Protein AF-A0A8S3SFQ3-F1 (afdb_monomer)

Solvent-accessible surface area (backbone atoms only — not comparable to full-atom values): 12624 Å² total; per-residue (Å²): 125,66,66,66,55,52,52,49,54,54,58,69,74,41,61,92,50,69,68,60,34,51,51,54,52,51,53,55,70,65,46,79,84,45,70,66,56,56,52,35,38,76,70,66,73,45,82,48,76,64,54,51,51,52,50,51,50,53,51,51,54,51,51,52,51,36,50,52,53,54,55,38,65,70,64,76,40,75,66,33,51,52,51,51,47,53,52,29,29,69,72,31,48,89,92,52,58,62,70,56,52,22,69,74,54,77,44,60,63,70,55,38,52,50,15,27,51,50,41,47,48,47,69,69,36,99,74,36,72,85,54,83,83,73,57,77,71,56,95,84,55,74,52,70,68,55,50,48,51,53,51,53,53,42,68,35,93,81,67,60,68,75,86,79,48,75,82,36,50,46,73,45,76,80,51,91,98,37,67,50,75,44,74,58,52,72,72,67,53,57,75,64,46,82,79,58,84,86,89,85,82,87,75,80,86,83,133

Organism: Mytilus edulis (NCBI:txid6550)

pLDDT: mean 74.37, std 17.91, range [35.09, 94.69]

Structure (mmCIF, N/CA/C/O backbone):
data_AF-A0A8S3SFQ3-F1
#
_entry.id   AF-A0A8S3SFQ3-F1
#
loop_
_atom_site.group_PDB
_atom_site.id
_atom_site.type_symbol
_atom_site.label_atom_id
_atom_site.label_alt_id
_atom_site.label_comp_id
_atom_site.label_asym_id
_atom_site.label_entity_id
_atom_site.label_seq_id
_atom_site.pdbx_PDB_ins_code
_atom_site.Cartn_x
_atom_site.Cartn_y
_atom_site.Cartn_z
_atom_site.occupancy
_atom_site.B_iso_or_equiv
_atom_site.auth_seq_id
_atom_site.auth_comp_id
_atom_site.auth_asym_id
_atom_site.auth_atom_id
_atom_site.pdbx_PDB_model_num
ATOM 1 N N . MET A 1 1 ? -32.580 -10.134 13.909 1.00 48.28 1 MET A N 1
ATOM 2 C CA . MET A 1 1 ? -33.651 -9.489 14.713 1.00 48.28 1 MET A CA 1
ATOM 3 C C . MET A 1 1 ? -33.243 -9.133 16.156 1.00 48.28 1 MET A C 1
ATOM 5 O O . MET A 1 1 ? -33.796 -8.175 16.683 1.00 48.28 1 MET A O 1
ATOM 9 N N . SER A 1 2 ? -32.286 -9.817 16.810 1.00 79.50 2 SER A N 1
ATOM 10 C CA . SER A 1 2 ? -31.925 -9.543 18.223 1.00 79.50 2 SER A CA 1
ATOM 11 C C . SER A 1 2 ? -31.069 -8.281 18.442 1.00 79.50 2 SER A C 1
ATOM 13 O O . SER A 1 2 ? -31.335 -7.517 19.368 1.00 79.50 2 SER A O 1
ATOM 15 N N . GLN A 1 3 ? -30.093 -8.010 17.566 1.00 78.88 3 GLN A N 1
ATOM 16 C CA . GLN A 1 3 ? -29.135 -6.905 17.739 1.00 78.88 3 GLN A CA 1
ATOM 17 C C . GLN A 1 3 ? -29.793 -5.519 17.712 1.00 78.88 3 GLN A C 1
ATOM 19 O O . GLN A 1 3 ? -29.493 -4.684 18.557 1.00 78.88 3 GLN A O 1
ATOM 24 N N . TRP A 1 4 ? -30.746 -5.281 16.805 1.00 84.94 4 TRP A N 1
ATOM 25 C CA . TRP A 1 4 ? -31.468 -4.002 16.717 1.00 84.94 4 TRP A CA 1
ATOM 26 C C . TRP A 1 4 ? -32.289 -3.693 17.977 1.00 84.94 4 TRP A C 1
ATOM 28 O O . TRP A 1 4 ? -32.295 -2.555 18.448 1.00 84.94 4 TRP A O 1
ATOM 38 N N . ARG A 1 5 ? -32.951 -4.708 18.554 1.00 86.00 5 ARG A N 1
ATOM 39 C CA . ARG A 1 5 ? -33.722 -4.569 19.801 1.00 86.00 5 ARG A CA 1
ATOM 40 C C . ARG A 1 5 ? -32.806 -4.286 20.994 1.00 86.00 5 ARG A C 1
ATOM 42 O O . ARG A 1 5 ? -33.116 -3.413 21.798 1.00 86.00 5 ARG A O 1
ATOM 49 N N . ALA A 1 6 ? -31.663 -4.972 21.076 1.00 86.44 6 ALA A N 1
ATOM 50 C CA . ALA A 1 6 ? -30.650 -4.717 22.101 1.00 86.44 6 ALA A CA 1
ATOM 51 C C . ALA A 1 6 ? -30.063 -3.298 21.988 1.00 86.44 6 ALA A C 1
ATOM 53 O O . ALA A 1 6 ? -29.972 -2.580 22.979 1.00 86.44 6 ALA A O 1
ATOM 54 N N . LEU A 1 7 ? -29.753 -2.851 20.768 1.00 88.38 7 LEU A N 1
ATOM 55 C CA . LEU A 1 7 ? -29.218 -1.514 20.500 1.00 88.38 7 LEU A CA 1
ATOM 56 C C . LEU A 1 7 ? -30.226 -0.417 20.880 1.00 88.38 7 LEU A C 1
ATOM 58 O O . LEU A 1 7 ? -29.843 0.611 21.436 1.00 88.38 7 LEU A O 1
ATOM 62 N N . ARG A 1 8 ? -31.524 -0.644 20.642 1.00 89.12 8 ARG A N 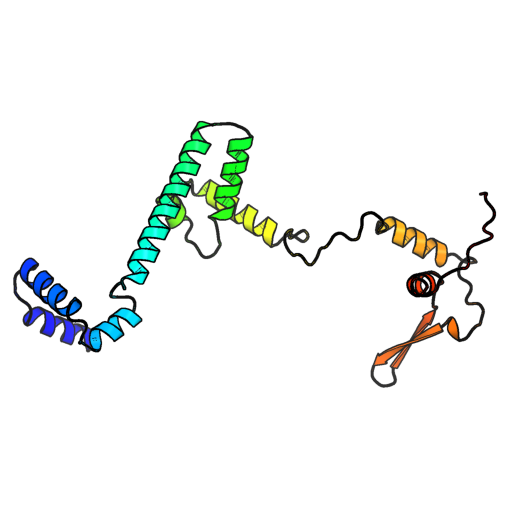1
ATOM 63 C CA . ARG A 1 8 ? -32.593 0.271 21.065 1.00 89.12 8 ARG A CA 1
ATOM 64 C C . ARG A 1 8 ? -32.681 0.394 22.589 1.00 89.12 8 ARG A C 1
ATOM 66 O O . ARG A 1 8 ? -32.659 1.517 23.081 1.00 89.12 8 ARG A O 1
ATOM 73 N N . LYS A 1 9 ? -32.668 -0.727 23.321 1.00 90.38 9 LYS A N 1
ATOM 74 C CA . LYS A 1 9 ? -32.642 -0.720 24.797 1.00 90.38 9 LYS A CA 1
ATOM 75 C C . LYS A 1 9 ? -31.429 0.036 25.349 1.00 90.38 9 LYS A C 1
ATOM 77 O O . LYS A 1 9 ? -31.577 0.860 26.241 1.00 90.38 9 LYS A O 1
ATOM 82 N N . ILE A 1 10 ? -30.244 -0.181 24.769 1.00 88.81 10 ILE A N 1
ATOM 83 C CA . ILE A 1 10 ? -29.014 0.530 25.163 1.00 88.81 10 ILE A CA 1
ATOM 84 C C . ILE A 1 10 ? -29.127 2.038 24.886 1.00 88.81 10 ILE A C 1
ATOM 86 O O . ILE A 1 10 ? -28.694 2.861 25.689 1.00 88.81 10 ILE A O 1
ATOM 90 N N . LYS A 1 11 ? -29.717 2.432 23.751 1.00 86.81 11 LYS A N 1
ATOM 91 C CA . LYS A 1 11 ? -29.945 3.850 23.425 1.00 86.81 11 LYS A CA 1
ATOM 92 C C . LYS A 1 11 ? -30.917 4.522 24.392 1.00 86.81 11 LYS A C 1
ATOM 94 O O . LYS A 1 11 ? -30.717 5.694 24.703 1.00 86.81 11 LYS A O 1
ATOM 99 N N . GLU A 1 12 ? -31.940 3.797 24.837 1.00 90.38 12 GLU A N 1
ATOM 100 C CA . GLU A 1 12 ? -32.923 4.264 25.820 1.00 90.38 12 GLU A CA 1
ATOM 101 C C . GLU A 1 12 ? -32.300 4.416 27.220 1.00 90.38 12 GLU A C 1
ATOM 103 O O . GLU A 1 12 ? -32.625 5.373 27.918 1.00 90.38 12 GLU A O 1
ATOM 108 N N . SER A 1 13 ? -31.348 3.552 27.601 1.00 88.19 13 SER A N 1
ATOM 109 C CA . SER A 1 13 ? -30.644 3.626 28.894 1.00 88.19 13 SER A CA 1
ATOM 110 C C . SER A 1 13 ? -29.501 4.651 28.952 1.00 88.19 13 SER A C 1
ATOM 112 O O . SER A 1 13 ? -29.001 4.961 30.030 1.00 88.19 13 SER A O 1
ATOM 114 N N . LEU A 1 14 ? -29.035 5.160 27.808 1.00 89.12 14 LEU A N 1
ATOM 115 C CA . LEU A 1 14 ? -27.955 6.149 27.739 1.00 89.12 14 LEU A CA 1
ATOM 116 C C . LEU A 1 14 ? -28.476 7.588 27.947 1.00 89.12 14 LEU A C 1
ATOM 118 O O . LEU A 1 14 ? -29.611 7.893 27.574 1.00 89.12 14 LEU A O 1
ATOM 122 N N . PRO A 1 15 ? -27.640 8.525 28.449 1.00 91.81 15 PRO A N 1
ATOM 123 C CA . PRO A 1 15 ? -28.031 9.926 28.650 1.00 91.81 15 PRO A CA 1
ATOM 124 C C . PRO A 1 15 ? -28.667 10.545 27.401 1.00 91.81 15 PRO A C 1
ATOM 126 O O . PRO A 1 15 ? -28.215 10.270 26.299 1.00 91.81 15 PRO A O 1
ATOM 129 N N . LYS A 1 16 ? -29.681 11.411 27.516 1.00 88.38 16 LYS A N 1
ATOM 130 C CA . LYS A 1 16 ? -30.362 11.978 26.328 1.00 88.38 16 LYS A CA 1
ATOM 131 C C . LYS A 1 16 ? -29.451 12.860 25.460 1.00 88.38 16 LYS A C 1
ATOM 133 O O . LYS A 1 16 ? -29.629 12.902 24.245 1.00 88.38 16 LYS A O 1
ATOM 138 N N . THR A 1 17 ? -28.463 13.531 26.057 1.00 92.62 17 THR A N 1
ATOM 139 C CA . THR A 1 17 ? -27.566 14.445 25.336 1.00 92.62 17 THR A CA 1
ATOM 140 C C . THR A 1 17 ? -26.357 13.719 24.732 1.00 92.62 17 THR A C 1
ATOM 142 O O . THR A 1 17 ? -25.713 12.915 25.412 1.00 92.62 17 THR A O 1
ATOM 145 N N . PRO A 1 18 ? -25.985 14.014 23.471 1.00 91.00 18 PRO A N 1
ATOM 146 C CA . PRO A 1 18 ? -24.914 13.303 22.767 1.00 91.00 18 PRO A CA 1
ATOM 147 C C . PRO A 1 18 ? -23.542 13.474 23.433 1.00 91.00 18 PRO A C 1
ATOM 149 O O . PRO A 1 18 ? -22.757 12.531 23.470 1.00 91.00 18 PRO A O 1
ATOM 152 N N . THR A 1 19 ? -23.279 14.638 24.028 1.00 92.06 19 THR A N 1
ATOM 153 C CA . THR A 1 19 ? -22.042 14.927 24.767 1.00 92.06 19 THR A CA 1
ATOM 154 C C . THR A 1 19 ? -21.879 14.017 25.983 1.00 92.06 19 THR A C 1
ATOM 156 O O . THR A 1 19 ? -20.841 13.376 26.144 1.00 92.06 19 THR A O 1
ATOM 159 N N . LYS A 1 20 ? -22.931 13.879 26.800 1.00 91.50 20 LYS A N 1
ATOM 160 C CA . LYS A 1 20 ? -22.924 12.981 27.963 1.00 91.50 20 LYS A CA 1
ATOM 161 C C . LYS A 1 20 ? -22.840 11.513 27.535 1.00 91.50 20 LYS A C 1
ATOM 163 O O . LYS A 1 20 ? -22.127 10.749 28.178 1.00 91.50 20 LYS A O 1
ATOM 168 N N . ARG A 1 21 ? -23.484 11.116 26.426 1.00 91.00 21 ARG A N 1
ATOM 169 C CA . ARG A 1 21 ? -23.324 9.758 25.858 1.00 91.00 21 ARG A CA 1
ATOM 170 C C . ARG A 1 21 ? -21.872 9.461 25.499 1.00 91.00 21 ARG A C 1
ATOM 172 O O . ARG A 1 21 ? -21.354 8.423 25.898 1.00 91.00 21 ARG A O 1
ATOM 179 N N . ALA A 1 22 ? -21.221 10.365 24.767 1.00 90.50 22 ALA A N 1
ATOM 180 C CA . ALA A 1 22 ? -19.828 10.201 24.365 1.00 90.50 22 ALA A CA 1
ATOM 181 C C . ALA A 1 22 ? -18.894 10.118 25.581 1.00 90.50 22 ALA A C 1
ATOM 183 O O . ALA A 1 22 ? -18.010 9.265 25.606 1.00 90.50 22 ALA A O 1
ATOM 184 N N . ALA A 1 23 ? -19.133 10.932 26.615 1.00 91.00 23 ALA A N 1
ATOM 185 C CA . ALA A 1 23 ? -18.370 10.886 27.860 1.00 91.00 23 ALA A CA 1
ATOM 186 C C . ALA A 1 23 ? -18.476 9.512 28.545 1.00 91.00 23 ALA A C 1
ATOM 188 O O . ALA A 1 23 ? -17.447 8.900 28.824 1.00 91.00 23 ALA A O 1
ATOM 189 N N . VAL A 1 24 ? -19.696 8.989 28.725 1.00 90.25 24 VAL A N 1
ATOM 190 C CA . VAL A 1 24 ? -19.937 7.666 29.333 1.00 90.25 24 VAL A CA 1
ATOM 191 C C . VAL A 1 24 ? -19.279 6.547 28.522 1.00 90.25 24 VAL A C 1
ATOM 193 O O . VAL A 1 24 ? -18.573 5.715 29.085 1.00 90.25 24 VAL A O 1
ATOM 196 N N . ILE A 1 25 ? -19.442 6.552 27.195 1.00 88.69 25 ILE A N 1
ATOM 197 C CA . ILE A 1 25 ? -18.822 5.550 26.314 1.00 88.69 25 ILE A CA 1
ATOM 198 C C . ILE A 1 25 ? -17.292 5.647 26.375 1.00 88.69 25 ILE A C 1
ATOM 200 O O . ILE A 1 25 ? -16.611 4.627 26.428 1.00 88.69 25 ILE A O 1
ATOM 204 N N . SER A 1 26 ? -16.731 6.858 26.412 1.00 87.44 26 SER A N 1
ATOM 205 C CA . SER A 1 26 ? -15.281 7.048 26.513 1.00 87.44 26 SER A CA 1
ATOM 206 C C . SER A 1 26 ? -14.722 6.584 27.859 1.00 87.44 26 SER A C 1
ATOM 208 O O . SER A 1 26 ? -13.646 5.993 27.890 1.00 87.44 26 SER A O 1
ATOM 210 N N . ALA A 1 27 ? -15.451 6.806 28.957 1.00 88.81 27 ALA A N 1
ATOM 211 C CA . ALA A 1 27 ? -15.088 6.315 30.280 1.00 88.81 27 ALA A CA 1
ATOM 212 C C . ALA A 1 27 ? -15.117 4.781 30.312 1.00 88.81 27 ALA A C 1
ATOM 214 O O . ALA A 1 27 ? -14.162 4.168 30.777 1.00 88.81 27 ALA A O 1
ATOM 215 N N . TYR A 1 28 ? -16.146 4.172 29.713 1.00 87.31 28 TYR A N 1
ATOM 216 C CA . TYR A 1 28 ? -16.242 2.721 29.562 1.00 87.31 28 TYR A CA 1
ATOM 217 C C . TYR A 1 28 ? -15.080 2.142 28.745 1.00 87.31 28 TYR A C 1
ATOM 219 O O . TYR A 1 28 ? -14.459 1.178 29.162 1.00 87.31 28 TYR A O 1
ATOM 227 N N . ILE A 1 29 ? -14.724 2.752 27.608 1.00 86.12 29 ILE A N 1
ATOM 228 C CA . ILE A 1 29 ? -13.595 2.301 26.770 1.00 86.12 29 ILE A CA 1
ATOM 229 C C . ILE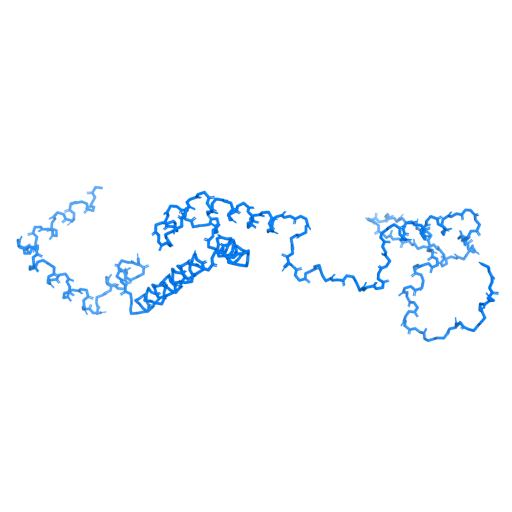 A 1 29 ? -12.242 2.445 27.491 1.00 86.12 29 ILE A C 1
ATOM 231 O O . ILE A 1 29 ? -11.313 1.680 27.227 1.00 86.12 29 ILE A O 1
ATOM 235 N N . LYS A 1 30 ? -12.105 3.427 28.388 1.00 84.19 30 LYS A N 1
ATOM 236 C CA . LYS A 1 30 ? -10.893 3.621 29.198 1.00 84.19 30 LYS A CA 1
ATOM 237 C C . LYS A 1 30 ? -10.758 2.594 30.323 1.00 84.19 30 LYS A C 1
ATOM 239 O O . LYS A 1 30 ? -9.641 2.379 30.788 1.00 84.19 30 LYS A O 1
ATOM 244 N N . ASP A 1 31 ? -11.849 1.959 30.740 1.00 82.81 31 ASP A N 1
ATOM 245 C CA . ASP A 1 31 ? -11.839 0.947 31.793 1.00 82.81 31 ASP A CA 1
ATOM 246 C C . ASP A 1 31 ? -11.284 -0.391 31.284 1.00 82.81 31 ASP A C 1
ATOM 248 O O . ASP A 1 31 ? -12.015 -1.299 30.900 1.00 82.81 31 ASP A O 1
ATOM 252 N N . GLN A 1 32 ? -9.956 -0.527 31.283 1.00 72.69 32 GLN A N 1
ATOM 253 C CA . GLN A 1 32 ? -9.240 -1.669 30.699 1.00 72.69 32 GLN A CA 1
ATOM 254 C C . GLN A 1 32 ? -9.573 -3.038 31.321 1.00 72.69 32 GLN A C 1
ATOM 256 O O . GLN A 1 32 ? -9.135 -4.057 30.789 1.00 72.69 32 GLN A O 1
ATOM 261 N N . LYS A 1 33 ? -10.328 -3.080 32.425 1.00 77.56 33 LYS A N 1
ATOM 262 C CA . LYS A 1 33 ? -10.663 -4.306 33.160 1.00 77.56 33 LYS A CA 1
ATOM 263 C C . LYS A 1 33 ? -11.812 -5.103 32.528 1.00 77.56 33 LYS A C 1
ATOM 265 O O . LYS A 1 33 ? -11.990 -6.272 32.857 1.00 77.56 33 LYS A O 1
ATOM 270 N N . SER A 1 34 ? -12.586 -4.507 31.617 1.00 80.62 34 SER A N 1
ATOM 271 C CA . SER A 1 34 ? -13.741 -5.167 30.995 1.00 80.62 34 SER A CA 1
ATOM 272 C C . SER A 1 34 ? -13.321 -6.210 29.938 1.00 80.62 34 SER A C 1
ATOM 274 O O . SER A 1 34 ? -12.674 -5.847 28.949 1.00 80.62 34 SER A O 1
ATOM 276 N N . PRO A 1 35 ? -13.766 -7.482 30.042 1.00 84.50 35 PRO A N 1
ATOM 277 C CA . PRO A 1 35 ? -13.529 -8.514 29.021 1.00 84.50 35 PRO A CA 1
ATOM 278 C C . PRO A 1 35 ? -14.042 -8.099 27.636 1.00 84.50 35 PRO A C 1
ATOM 280 O O . PRO A 1 35 ? -13.448 -8.413 26.604 1.00 84.50 35 PRO A O 1
ATOM 283 N N . THR A 1 36 ? -15.124 -7.318 27.620 1.00 85.19 36 THR A N 1
ATOM 284 C CA . THR A 1 36 ? -15.754 -6.773 26.415 1.00 85.19 36 THR A CA 1
ATOM 285 C C . THR A 1 36 ? -14.788 -5.909 25.607 1.00 85.19 36 THR A C 1
ATOM 287 O O . THR A 1 36 ? -14.809 -5.948 24.382 1.00 85.19 36 THR A O 1
ATOM 290 N N . ILE A 1 37 ? -13.895 -5.161 26.264 1.00 84.94 37 ILE A N 1
ATOM 291 C CA . ILE A 1 37 ? -12.919 -4.300 25.580 1.00 84.94 37 ILE A CA 1
ATOM 292 C C . ILE A 1 37 ? -11.853 -5.134 24.879 1.00 84.94 37 ILE A C 1
ATOM 294 O O . ILE A 1 37 ? -11.459 -4.793 23.768 1.00 84.94 37 ILE A O 1
ATOM 298 N N . ASN A 1 38 ? -11.426 -6.250 25.473 1.00 82.38 38 ASN A N 1
ATOM 299 C CA . ASN A 1 38 ? -10.494 -7.166 24.816 1.00 82.38 38 ASN A CA 1
ATOM 300 C C . ASN A 1 38 ? -11.125 -7.803 23.573 1.00 82.38 38 ASN A C 1
ATOM 302 O O . ASN A 1 38 ? -10.488 -7.858 22.524 1.00 82.38 38 ASN A O 1
ATOM 306 N N . ILE A 1 39 ? -12.405 -8.180 23.644 1.00 86.69 39 ILE A N 1
ATOM 307 C CA . ILE A 1 39 ? -13.154 -8.656 22.471 1.00 86.69 39 ILE A CA 1
ATOM 308 C C . ILE A 1 39 ? -13.238 -7.554 21.402 1.00 86.69 39 ILE A C 1
ATOM 310 O O . ILE A 1 39 ? -12.979 -7.813 20.229 1.00 86.69 39 ILE A O 1
ATOM 314 N N . LEU A 1 40 ? -13.529 -6.309 21.792 1.00 85.81 40 LEU A N 1
ATOM 315 C CA . LEU A 1 40 ? -13.602 -5.168 20.871 1.00 85.81 40 LEU A CA 1
ATOM 316 C C . LEU A 1 40 ? -12.242 -4.801 20.246 1.00 85.81 40 LEU A C 1
ATOM 318 O O . LEU A 1 40 ? -12.209 -4.369 19.092 1.00 85.81 40 LEU A O 1
ATOM 322 N N . ARG A 1 41 ? -11.126 -4.994 20.962 1.00 84.38 41 ARG A N 1
ATOM 323 C CA . ARG A 1 41 ? -9.760 -4.874 20.416 1.00 84.38 41 ARG A CA 1
ATOM 324 C C . ARG A 1 41 ? -9.476 -5.974 19.398 1.00 84.38 41 ARG A C 1
ATOM 326 O O . ARG A 1 41 ? -9.029 -5.670 18.298 1.00 84.38 41 ARG A O 1
ATOM 333 N N . ASN A 1 42 ? -9.823 -7.224 19.708 1.00 84.00 42 ASN A N 1
ATOM 334 C CA . ASN A 1 42 ? -9.668 -8.348 18.776 1.00 84.00 42 ASN A CA 1
ATOM 335 C C . ASN A 1 42 ? -10.511 -8.156 17.504 1.00 84.00 42 ASN A C 1
ATOM 337 O O . ASN A 1 42 ? -10.070 -8.484 16.406 1.00 84.00 42 ASN A O 1
ATOM 341 N N . MET A 1 43 ? -11.697 -7.554 17.634 1.00 85.88 43 MET A N 1
ATOM 342 C CA . MET A 1 43 ? -12.547 -7.154 16.506 1.00 85.88 43 MET A CA 1
ATOM 343 C C . MET A 1 43 ? -12.050 -5.896 15.764 1.00 85.88 43 MET A C 1
ATOM 345 O O . MET A 1 43 ? -12.707 -5.460 14.820 1.00 85.88 43 MET A O 1
ATOM 349 N N . LYS A 1 44 ? -10.917 -5.300 16.167 1.00 79.44 44 LYS A N 1
ATOM 350 C CA . LYS A 1 44 ? -10.337 -4.061 15.610 1.00 79.44 44 LYS A CA 1
ATOM 351 C C . LYS A 1 44 ? -11.278 -2.847 15.647 1.00 79.44 44 LYS A C 1
ATOM 353 O O . LYS A 1 44 ? -11.177 -1.946 14.820 1.00 79.44 44 LYS A O 1
ATOM 358 N N . VAL A 1 45 ? -12.199 -2.812 16.613 1.00 83.44 45 VAL A N 1
ATOM 359 C CA . VAL A 1 45 ? -13.130 -1.687 16.824 1.00 83.44 45 VAL A CA 1
ATOM 360 C C . VAL A 1 45 ? -12.493 -0.607 17.700 1.00 83.44 45 VAL A C 1
ATOM 362 O O . VAL A 1 45 ? -12.730 0.582 17.494 1.00 83.44 45 VAL A O 1
ATOM 365 N N . ILE A 1 46 ? -11.675 -1.012 18.674 1.00 83.56 46 ILE A N 1
ATOM 366 C CA . ILE A 1 46 ? -10.908 -0.109 19.540 1.00 83.56 46 ILE A CA 1
ATOM 367 C C . ILE A 1 46 ? -9.443 -0.186 19.124 1.00 83.56 46 ILE A C 1
ATOM 369 O O . ILE A 1 46 ? -8.863 -1.268 19.130 1.00 83.56 46 ILE A O 1
ATOM 373 N N . THR A 1 47 ? -8.845 0.962 18.805 1.00 79.75 47 THR A N 1
ATOM 374 C CA . THR A 1 47 ? -7.428 1.044 18.443 1.00 79.75 47 THR A CA 1
ATOM 375 C C . THR A 1 47 ? -6.537 0.839 19.659 1.00 79.75 47 THR A C 1
ATOM 377 O O . THR A 1 47 ? -6.697 1.485 20.703 1.00 79.75 47 THR A O 1
ATOM 380 N N . THR A 1 48 ? -5.574 -0.064 19.519 1.00 80.81 48 THR A N 1
ATOM 381 C CA . THR A 1 48 ? -4.514 -0.265 20.505 1.00 80.81 48 THR A CA 1
ATOM 382 C C . THR A 1 48 ? -3.478 0.866 20.411 1.00 80.81 48 THR A C 1
ATOM 384 O O . THR A 1 48 ? -3.434 1.595 19.414 1.00 80.81 48 THR A O 1
ATOM 387 N N . PRO A 1 49 ? -2.650 1.090 21.449 1.00 80.88 49 PRO A N 1
ATOM 388 C CA . PRO A 1 49 ? -1.530 2.026 21.339 1.00 80.88 49 PRO A CA 1
ATOM 389 C C . PRO A 1 49 ? -0.576 1.659 20.192 1.00 80.88 49 PRO A C 1
ATOM 391 O O . PRO A 1 49 ? -0.079 2.556 19.517 1.00 80.88 49 PRO A O 1
ATOM 394 N N . GLU A 1 50 ? -0.387 0.368 19.918 1.00 82.69 50 GLU A N 1
ATOM 395 C CA . GLU A 1 50 ? 0.416 -0.123 18.793 1.00 82.69 50 GLU A CA 1
ATOM 396 C C . GLU A 1 50 ? -0.206 0.255 17.444 1.00 82.69 50 GLU A C 1
ATOM 398 O O . GLU A 1 50 ? 0.486 0.816 16.596 1.00 82.69 50 GLU A O 1
ATOM 403 N N . ASP A 1 51 ? -1.521 0.072 17.274 1.00 84.56 51 ASP A N 1
ATOM 404 C CA . ASP A 1 51 ? -2.226 0.490 16.053 1.00 84.56 51 ASP A CA 1
ATOM 405 C C . ASP A 1 51 ? -2.066 1.992 15.797 1.00 84.56 51 ASP A C 1
ATOM 407 O O . ASP A 1 51 ? -1.861 2.415 14.664 1.00 84.56 51 ASP A O 1
ATOM 411 N N . LYS A 1 52 ? -2.088 2.819 16.852 1.00 86.06 52 LYS A N 1
ATOM 412 C CA . LYS A 1 52 ? -1.870 4.270 16.726 1.00 86.06 52 LYS A CA 1
ATOM 413 C C . LYS A 1 52 ? -0.456 4.600 16.253 1.00 86.06 52 LYS A C 1
ATOM 415 O O . LYS A 1 52 ? -0.285 5.521 15.453 1.00 86.06 52 LYS A O 1
ATOM 420 N N . ILE A 1 53 ? 0.553 3.868 16.730 1.00 89.31 53 ILE A N 1
ATOM 421 C CA . ILE A 1 53 ? 1.935 4.015 16.258 1.00 89.31 53 ILE A CA 1
ATOM 422 C C . ILE A 1 53 ? 2.013 3.614 14.781 1.00 89.31 53 ILE A C 1
ATOM 424 O O . ILE A 1 53 ? 2.542 4.377 13.970 1.00 89.31 53 ILE A O 1
ATOM 428 N N . VAL A 1 54 ? 1.423 2.481 14.400 1.00 89.88 54 VAL A N 1
ATOM 429 C CA . VAL A 1 54 ? 1.375 2.017 13.005 1.00 89.88 54 VAL A CA 1
ATOM 430 C C . VAL A 1 54 ? 0.648 3.023 12.104 1.00 89.88 54 VAL A C 1
ATOM 432 O O . VAL A 1 54 ? 1.144 3.381 11.039 1.00 89.88 54 VAL A O 1
ATOM 435 N N . ASP A 1 55 ? -0.481 3.573 12.539 1.00 89.44 55 ASP A N 1
ATOM 436 C CA . ASP A 1 55 ? -1.218 4.587 11.785 1.00 89.44 55 ASP A CA 1
ATOM 437 C C . ASP A 1 55 ? -0.420 5.887 11.642 1.00 89.44 55 ASP A C 1
ATOM 439 O O . ASP A 1 55 ? -0.379 6.481 10.559 1.00 89.44 55 ASP A O 1
ATOM 443 N N . SER A 1 56 ? 0.264 6.317 12.708 1.00 92.94 56 SER A N 1
ATOM 444 C CA . SER A 1 56 ? 1.123 7.503 12.669 1.00 92.94 56 SER A CA 1
ATOM 445 C C . SER A 1 56 ? 2.298 7.321 11.703 1.00 92.94 56 SER A C 1
ATOM 447 O O . SER A 1 56 ? 2.537 8.188 10.858 1.00 92.94 56 SER A O 1
ATOM 449 N N . THR A 1 57 ? 2.971 6.169 11.744 1.00 93.12 57 THR A N 1
ATOM 450 C CA . THR A 1 57 ? 4.100 5.851 10.859 1.00 93.12 57 THR A CA 1
ATOM 451 C C . THR A 1 57 ? 3.640 5.758 9.408 1.00 93.12 57 THR A C 1
ATOM 453 O O . THR A 1 57 ? 4.217 6.421 8.547 1.00 93.12 57 THR A O 1
ATOM 456 N N . ASN A 1 58 ? 2.529 5.070 9.135 1.00 91.06 58 ASN A N 1
ATOM 457 C CA . ASN A 1 58 ? 1.906 5.025 7.811 1.00 91.06 58 ASN A CA 1
ATOM 458 C C . ASN A 1 58 ? 1.541 6.425 7.296 1.00 91.06 58 ASN A C 1
ATOM 460 O O . ASN A 1 58 ? 1.763 6.736 6.123 1.00 91.06 58 ASN A O 1
ATOM 464 N N . SER A 1 59 ? 1.013 7.298 8.158 1.00 92.62 59 SER A N 1
ATOM 465 C CA . SER A 1 59 ? 0.687 8.676 7.778 1.00 92.62 59 SER A CA 1
ATOM 466 C C . SER A 1 59 ? 1.931 9.486 7.394 1.00 92.62 59 SER A C 1
ATOM 468 O O . SER A 1 59 ? 1.892 10.231 6.414 1.00 92.62 59 SER A O 1
ATOM 470 N N . ASN A 1 60 ? 3.045 9.296 8.107 1.00 94.44 60 ASN A N 1
ATOM 471 C CA . ASN A 1 60 ? 4.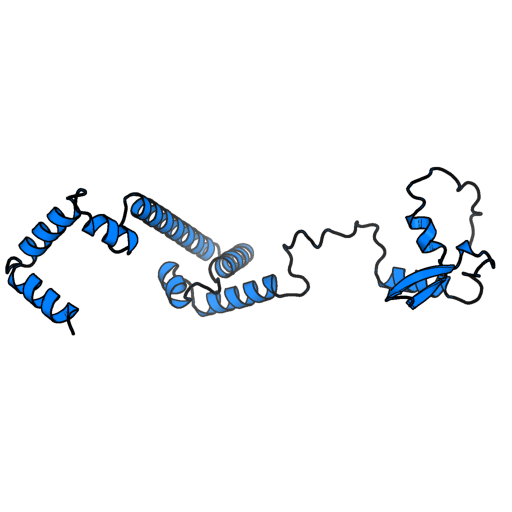317 9.958 7.819 1.00 94.44 60 ASN A CA 1
ATOM 472 C C . ASN A 1 60 ? 4.939 9.433 6.520 1.00 94.44 60 ASN A C 1
ATOM 474 O O . ASN A 1 60 ? 5.375 10.225 5.691 1.00 94.44 60 ASN A O 1
ATOM 478 N N . ILE A 1 61 ? 4.888 8.119 6.280 1.00 93.06 61 ILE A N 1
ATOM 479 C CA . ILE A 1 61 ? 5.329 7.511 5.016 1.00 93.06 61 ILE A CA 1
ATOM 480 C C . ILE A 1 61 ? 4.539 8.092 3.836 1.00 93.06 61 ILE A C 1
ATOM 482 O O . ILE A 1 61 ? 5.126 8.478 2.826 1.00 93.06 61 ILE A O 1
ATOM 486 N N . ILE A 1 62 ? 3.213 8.211 3.965 1.00 92.38 62 ILE A N 1
ATOM 487 C CA . ILE A 1 62 ? 2.365 8.804 2.922 1.00 92.38 62 ILE A CA 1
ATOM 488 C C . ILE A 1 62 ? 2.760 10.262 2.656 1.00 92.38 62 ILE A C 1
ATOM 490 O O . ILE A 1 62 ? 2.873 10.642 1.491 1.00 92.38 62 ILE A O 1
ATOM 494 N N . LYS A 1 63 ? 2.996 11.064 3.702 1.00 94.69 63 LYS A N 1
ATOM 495 C CA . LYS A 1 63 ? 3.449 12.459 3.559 1.00 94.69 63 LYS A CA 1
ATOM 496 C C . LYS A 1 63 ? 4.801 12.550 2.852 1.00 94.69 63 LYS A C 1
ATOM 498 O O . LYS A 1 63 ? 4.929 13.329 1.915 1.00 94.69 63 LYS A O 1
ATOM 503 N N . ASN A 1 64 ? 5.758 11.699 3.212 1.00 94.38 64 ASN A N 1
ATOM 504 C CA . ASN A 1 64 ? 7.064 11.657 2.551 1.00 94.38 64 ASN A CA 1
ATOM 505 C C . ASN A 1 64 ? 6.929 11.305 1.062 1.00 94.38 64 ASN A C 1
ATOM 507 O O . ASN A 1 64 ? 7.534 11.942 0.206 1.00 94.38 64 ASN A O 1
ATOM 511 N N . ILE A 1 65 ? 6.082 10.329 0.715 1.00 92.38 65 ILE A N 1
ATOM 512 C CA . ILE A 1 65 ? 5.821 9.982 -0.691 1.00 92.38 65 ILE A CA 1
ATOM 513 C C . ILE A 1 65 ? 5.170 11.160 -1.431 1.00 92.38 65 ILE A C 1
ATOM 515 O O . ILE A 1 65 ? 5.531 11.442 -2.575 1.00 92.38 65 ILE A O 1
ATOM 519 N N . GLN A 1 66 ? 4.223 11.865 -0.804 1.00 94.50 66 GLN A N 1
ATOM 520 C CA . GLN A 1 66 ? 3.620 13.073 -1.380 1.00 94.50 66 GLN A CA 1
ATOM 521 C C . GLN A 1 66 ? 4.665 14.166 -1.625 1.00 94.50 66 GLN A C 1
ATOM 523 O O . GLN A 1 66 ? 4.645 14.798 -2.683 1.00 94.50 66 GLN A O 1
ATOM 528 N N . GLU A 1 67 ? 5.586 14.361 -0.682 1.00 94.25 67 GLU A N 1
ATOM 529 C CA . GLU A 1 67 ? 6.682 15.314 -0.809 1.00 94.25 67 GLU A CA 1
ATOM 530 C C . GLU A 1 67 ? 7.576 14.957 -1.998 1.00 94.25 67 GLU A C 1
ATOM 532 O O . GLU A 1 67 ? 7.739 15.790 -2.890 1.00 94.25 67 GLU A O 1
ATOM 537 N N . ILE A 1 68 ? 8.034 13.703 -2.097 1.00 92.75 68 ILE A N 1
ATOM 538 C CA . ILE A 1 68 ? 8.831 13.206 -3.232 1.00 92.75 68 ILE A CA 1
ATOM 539 C C . ILE A 1 68 ? 8.093 13.424 -4.558 1.00 92.75 68 ILE A C 1
ATOM 541 O O . ILE A 1 68 ? 8.675 13.896 -5.533 1.00 92.75 68 ILE A O 1
ATOM 545 N N . ILE A 1 69 ? 6.793 13.125 -4.621 1.00 93.06 69 ILE A N 1
ATOM 546 C CA . ILE A 1 69 ? 5.989 13.362 -5.829 1.00 93.06 69 ILE A CA 1
ATOM 547 C C . ILE A 1 69 ? 5.973 14.855 -6.175 1.00 93.06 69 ILE A C 1
ATOM 549 O O . ILE A 1 69 ? 6.075 15.223 -7.347 1.00 93.06 69 ILE A O 1
ATOM 553 N N . SER A 1 70 ? 5.819 15.723 -5.175 1.00 92.25 70 SER A N 1
ATOM 554 C CA . SER A 1 70 ? 5.750 17.169 -5.374 1.00 92.25 70 SER A CA 1
ATOM 555 C C . SER A 1 70 ? 7.079 17.758 -5.859 1.00 92.25 70 SER A C 1
ATOM 557 O O . SER A 1 70 ? 7.076 18.551 -6.800 1.00 92.25 70 SER A O 1
ATOM 559 N N . THR A 1 71 ? 8.211 17.332 -5.291 1.00 92.56 71 THR A N 1
ATOM 560 C CA . THR A 1 71 ? 9.554 17.792 -5.674 1.00 92.56 71 THR A CA 1
ATOM 561 C C . THR A 1 71 ? 9.932 17.272 -7.057 1.00 92.56 71 THR A C 1
ATOM 563 O O . THR A 1 71 ? 10.367 18.044 -7.912 1.00 92.56 71 THR A O 1
ATOM 566 N N . THR A 1 72 ? 9.638 16.001 -7.339 1.00 91.31 72 THR A N 1
ATOM 567 C CA . THR A 1 72 ? 9.893 15.388 -8.650 1.00 91.31 72 THR A CA 1
ATOM 568 C C . THR A 1 72 ? 9.065 16.056 -9.755 1.00 91.31 72 THR A C 1
ATOM 570 O O . THR A 1 72 ? 9.572 16.325 -10.844 1.00 91.31 72 THR A O 1
ATOM 573 N N . LYS A 1 73 ? 7.799 16.419 -9.486 1.00 87.50 73 LYS A N 1
ATOM 574 C CA . LYS A 1 73 ? 6.960 17.172 -10.441 1.00 87.50 73 LYS A CA 1
ATOM 575 C C . LYS A 1 73 ? 7.548 18.543 -10.806 1.00 87.50 73 LYS A C 1
ATOM 577 O O . LYS A 1 73 ? 7.315 19.005 -11.924 1.00 87.50 73 LYS A O 1
ATOM 582 N N . LYS A 1 74 ? 8.284 19.195 -9.897 1.00 89.81 74 LYS A N 1
ATOM 583 C CA . LYS A 1 74 ? 8.909 20.507 -10.143 1.00 89.81 74 LYS A CA 1
ATOM 584 C C . LYS A 1 74 ? 10.151 20.410 -11.034 1.00 89.81 74 LYS A C 1
ATOM 586 O O . LYS A 1 74 ? 10.356 21.298 -11.850 1.00 89.81 74 LYS A O 1
ATOM 591 N N . GLN A 1 75 ? 10.935 19.335 -10.924 1.00 86.94 75 GLN A N 1
ATOM 592 C CA . GLN A 1 75 ? 12.205 19.178 -11.650 1.00 86.94 75 GLN A CA 1
ATOM 593 C C . GLN A 1 75 ? 12.059 19.024 -13.176 1.00 86.94 75 GLN A C 1
ATOM 595 O O . GLN A 1 75 ? 12.995 19.348 -13.897 1.00 86.94 75 GLN A O 1
ATOM 600 N N . ARG A 1 76 ? 10.911 18.539 -13.681 1.00 76.44 76 ARG A N 1
ATOM 601 C CA . ARG A 1 76 ? 10.554 18.464 -15.123 1.00 76.44 76 ARG A CA 1
ATOM 602 C C . ARG A 1 76 ? 11.660 17.949 -16.073 1.00 76.44 76 ARG A C 1
ATOM 604 O O . ARG A 1 76 ? 11.716 18.346 -17.232 1.00 76.44 76 ARG A O 1
ATOM 611 N N . SER A 1 77 ? 12.505 17.025 -15.618 1.00 90.88 77 SER A N 1
ATOM 612 C CA . SER A 1 77 ? 13.563 16.399 -16.420 1.00 90.88 77 SER A CA 1
ATOM 613 C C . SER A 1 77 ? 13.187 14.980 -16.882 1.00 90.88 77 SER A C 1
ATOM 615 O O . SER A 1 77 ? 12.226 14.364 -16.401 1.00 90.88 77 SER A O 1
ATOM 617 N N . LYS A 1 78 ? 13.981 14.408 -17.799 1.00 87.06 78 LYS A N 1
ATOM 618 C CA . LYS A 1 78 ? 13.847 12.995 -18.198 1.00 87.06 78 LYS A CA 1
ATOM 619 C C . LYS A 1 78 ? 14.041 12.057 -17.000 1.00 87.06 78 LYS A C 1
ATOM 621 O O . LYS A 1 78 ? 13.280 11.108 -16.845 1.00 87.06 78 LYS A O 1
ATOM 626 N N . THR A 1 79 ? 14.984 12.376 -16.112 1.00 88.56 79 THR A N 1
ATOM 627 C CA . THR A 1 79 ? 15.219 11.641 -14.858 1.00 88.56 79 THR A CA 1
ATOM 628 C C . THR A 1 79 ? 14.057 11.785 -13.872 1.00 88.56 79 THR A C 1
ATOM 630 O O . THR A 1 79 ? 13.635 10.809 -13.267 1.00 88.56 79 THR A O 1
ATOM 633 N N . ALA A 1 80 ? 13.445 12.964 -13.761 1.00 87.75 80 ALA A N 1
ATOM 634 C CA . ALA A 1 80 ? 12.246 13.145 -12.942 1.00 87.75 80 ALA A CA 1
ATOM 635 C C . ALA A 1 80 ? 11.061 12.319 -13.477 1.00 87.75 80 ALA A C 1
ATOM 637 O O . ALA A 1 80 ? 10.250 11.788 -12.716 1.00 87.75 80 ALA A O 1
ATOM 638 N N . THR A 1 81 ? 10.970 12.166 -14.799 1.00 85.69 81 THR A N 1
ATOM 639 C CA . THR A 1 81 ? 9.939 11.336 -15.432 1.00 85.69 81 THR A CA 1
ATOM 640 C C . THR A 1 81 ? 10.126 9.859 -15.091 1.00 85.69 81 THR A C 1
ATOM 642 O O . THR A 1 81 ? 9.157 9.222 -14.676 1.00 85.69 81 THR A O 1
ATOM 645 N N . THR A 1 82 ? 11.358 9.339 -15.165 1.00 88.31 82 THR A N 1
ATOM 646 C CA . THR A 1 82 ? 11.654 7.946 -14.790 1.00 88.31 82 THR A CA 1
ATOM 647 C C . THR A 1 82 ? 11.415 7.692 -13.303 1.00 88.31 82 THR A C 1
ATOM 649 O O . THR A 1 82 ? 10.790 6.694 -12.951 1.00 88.31 82 THR A O 1
ATOM 652 N N . VAL A 1 83 ? 11.813 8.618 -12.424 1.00 89.38 83 VAL A N 1
ATOM 653 C CA . VAL A 1 83 ? 11.536 8.538 -10.978 1.00 89.38 83 VAL A CA 1
ATOM 654 C C . VAL A 1 83 ? 10.031 8.474 -10.710 1.00 89.38 83 VAL A C 1
ATOM 656 O O . VAL A 1 83 ? 9.569 7.627 -9.946 1.00 89.38 83 VAL A O 1
ATOM 659 N N . MET A 1 84 ? 9.230 9.307 -11.378 1.00 90.44 84 MET A N 1
ATOM 660 C CA . MET A 1 84 ? 7.774 9.253 -11.236 1.00 90.44 84 MET A CA 1
ATOM 661 C C . MET A 1 84 ? 7.174 7.924 -11.707 1.00 90.44 84 MET A C 1
ATOM 663 O O . MET A 1 84 ? 6.200 7.453 -11.115 1.00 90.44 84 MET A O 1
ATOM 667 N N . ASP A 1 85 ? 7.728 7.311 -12.750 1.00 87.81 85 ASP A N 1
ATOM 668 C CA . ASP A 1 85 ? 7.261 6.013 -13.233 1.00 87.81 85 ASP A CA 1
ATOM 669 C C . ASP A 1 85 ? 7.613 4.894 -12.238 1.00 87.81 85 ASP A C 1
ATOM 671 O O . ASP A 1 85 ? 6.745 4.081 -11.908 1.00 87.81 85 ASP A O 1
ATOM 675 N N . ILE A 1 86 ? 8.804 4.934 -11.630 1.00 89.69 86 ILE A N 1
ATOM 676 C CA . ILE A 1 86 ? 9.200 4.048 -10.518 1.00 89.69 86 ILE A CA 1
ATOM 677 C C . ILE A 1 86 ? 8.255 4.210 -9.317 1.00 89.69 86 ILE A C 1
ATOM 679 O O . ILE A 1 86 ? 7.772 3.223 -8.759 1.00 89.69 86 ILE A O 1
ATOM 683 N N . ILE A 1 87 ? 7.916 5.443 -8.935 1.00 90.81 87 ILE A N 1
ATOM 684 C CA . ILE A 1 87 ? 6.968 5.698 -7.839 1.00 90.81 87 ILE A CA 1
ATOM 685 C C . ILE A 1 87 ? 5.597 5.102 -8.181 1.00 90.81 87 ILE A C 1
ATOM 687 O O . ILE A 1 87 ? 4.984 4.408 -7.367 1.00 90.81 87 ILE A O 1
ATOM 691 N N . THR A 1 88 ? 5.103 5.332 -9.400 1.00 90.75 88 THR A N 1
ATOM 692 C CA . THR A 1 88 ? 3.769 4.852 -9.788 1.00 90.75 88 THR A CA 1
ATOM 693 C C . THR A 1 88 ? 3.693 3.332 -9.888 1.00 90.75 88 THR A C 1
ATOM 695 O O . THR A 1 88 ? 2.688 2.762 -9.472 1.00 90.75 88 THR A O 1
ATOM 698 N N . THR A 1 89 ? 4.737 2.657 -10.368 1.00 88.69 89 THR A N 1
ATOM 699 C CA . THR A 1 89 ? 4.818 1.185 -10.392 1.00 88.69 89 THR A CA 1
ATOM 700 C C . THR A 1 89 ? 4.938 0.598 -8.984 1.00 88.69 89 THR A C 1
ATOM 702 O O . THR A 1 89 ? 4.331 -0.435 -8.693 1.00 88.69 89 THR A O 1
ATOM 705 N N . SER A 1 90 ? 5.641 1.277 -8.075 1.00 88.25 90 SER A N 1
ATOM 706 C CA . SER A 1 90 ? 5.804 0.840 -6.683 1.00 88.25 90 SER A CA 1
ATOM 707 C C . SER A 1 90 ? 4.489 0.866 -5.903 1.00 88.25 90 SER A C 1
ATOM 709 O O . SER A 1 90 ? 4.168 -0.099 -5.213 1.00 88.25 90 SER A O 1
ATOM 711 N N . VAL A 1 91 ? 3.690 1.926 -6.057 1.00 89.06 91 VAL A N 1
ATOM 712 C CA . VAL A 1 91 ? 2.449 2.101 -5.281 1.00 89.06 91 VAL A CA 1
ATOM 713 C C . VAL A 1 91 ? 1.230 1.409 -5.924 1.00 89.06 91 VAL A C 1
ATOM 715 O O . VAL A 1 91 ? 0.230 1.146 -5.257 1.00 89.06 91 VAL A O 1
ATOM 718 N N . SER A 1 92 ? 1.278 1.063 -7.215 1.00 85.25 92 SER A N 1
ATOM 719 C CA . SER A 1 92 ? 0.115 0.527 -7.952 1.00 85.25 92 SER A CA 1
ATOM 720 C C . SER A 1 92 ? -0.061 -0.998 -7.857 1.00 85.25 92 SER A C 1
ATOM 722 O O . SER A 1 92 ? -0.291 -1.655 -8.876 1.00 85.25 92 SER A O 1
ATOM 724 N N . SER A 1 93 ? 0.007 -1.577 -6.655 1.00 79.81 93 SER A N 1
ATOM 725 C CA . SER A 1 93 ? -0.195 -3.023 -6.450 1.00 79.81 93 SER A CA 1
ATOM 726 C C . SER A 1 93 ? -1.638 -3.475 -6.734 1.00 79.81 93 SER A C 1
ATOM 728 O O . SER A 1 93 ? -2.558 -2.654 -6.804 1.00 79.81 93 SER A O 1
ATOM 730 N N . GLU A 1 94 ? -1.846 -4.780 -6.929 1.00 76.81 94 GLU A N 1
ATOM 731 C CA . GLU A 1 94 ? -3.155 -5.371 -7.263 1.00 76.81 94 GLU A CA 1
ATOM 732 C C . GLU A 1 94 ? -4.158 -5.280 -6.107 1.00 76.81 94 GLU A C 1
ATOM 734 O O . GLU A 1 94 ? -5.321 -4.950 -6.330 1.00 76.81 94 GLU A O 1
ATOM 739 N N . ASN A 1 95 ? -3.681 -5.441 -4.871 1.00 80.06 95 ASN A N 1
ATOM 740 C CA . ASN A 1 95 ? -4.516 -5.473 -3.666 1.00 80.06 95 ASN A CA 1
ATOM 741 C C . ASN A 1 95 ? -4.988 -4.090 -3.193 1.00 80.06 95 ASN A C 1
ATOM 743 O O . ASN A 1 95 ? -5.791 -3.993 -2.268 1.00 80.06 95 ASN A O 1
ATOM 747 N N . ILE A 1 96 ? -4.496 -3.005 -3.798 1.00 82.19 96 ILE A N 1
ATOM 748 C CA . ILE A 1 96 ? -4.825 -1.644 -3.371 1.00 82.19 96 ILE A CA 1
ATOM 749 C C . ILE A 1 96 ? -5.765 -0.981 -4.384 1.00 82.19 96 ILE A C 1
ATOM 751 O O . ILE A 1 96 ? -5.560 -1.003 -5.603 1.00 82.19 96 ILE A O 1
ATOM 755 N N . SER A 1 97 ? -6.814 -0.329 -3.877 1.00 88.12 97 SER A N 1
ATOM 756 C CA . SER A 1 97 ? -7.744 0.437 -4.707 1.00 88.12 97 SER A CA 1
ATOM 757 C C . SER A 1 97 ? -7.055 1.638 -5.359 1.00 88.12 97 SER A C 1
ATOM 759 O O . SER A 1 97 ? -6.609 2.572 -4.689 1.00 88.12 97 SER A O 1
ATOM 761 N N . LYS A 1 98 ? -7.058 1.666 -6.696 1.00 88.44 98 LYS A N 1
ATOM 762 C CA . LYS A 1 98 ? -6.509 2.766 -7.506 1.00 88.44 98 LYS A CA 1
ATOM 763 C C . LYS A 1 98 ? -7.091 4.128 -7.115 1.00 88.44 98 LYS A C 1
ATOM 765 O O . LYS A 1 98 ? -6.353 5.103 -7.004 1.00 88.4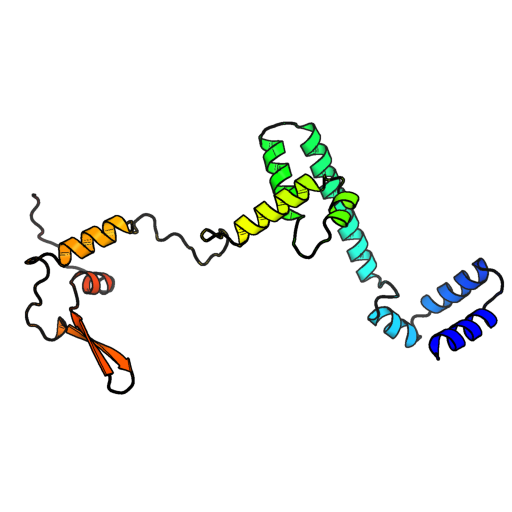4 98 LYS A O 1
ATOM 770 N N . LYS A 1 99 ? -8.407 4.188 -6.870 1.00 89.44 99 LYS A N 1
ATOM 771 C CA . LYS A 1 99 ? -9.100 5.422 -6.456 1.00 89.44 99 LYS A CA 1
ATOM 772 C C . LYS A 1 99 ? -8.583 5.920 -5.105 1.00 89.44 99 LYS A C 1
ATOM 774 O O . LYS A 1 99 ? -8.402 7.122 -4.924 1.00 89.44 99 LYS A O 1
ATOM 779 N N . HIS A 1 100 ? -8.330 4.997 -4.177 1.00 88.81 100 HIS A N 1
ATOM 780 C CA . HIS A 1 100 ? -7.819 5.328 -2.852 1.00 88.81 100 HIS A CA 1
ATOM 781 C C . HIS A 1 100 ? -6.402 5.907 -2.932 1.00 88.81 100 HIS A C 1
ATOM 783 O O . HIS A 1 100 ? -6.157 6.989 -2.406 1.00 88.81 100 HIS A O 1
ATOM 789 N N . VAL A 1 101 ? -5.507 5.250 -3.676 1.00 90.44 101 VAL A N 1
ATOM 790 C CA . VAL A 1 101 ? -4.126 5.715 -3.904 1.00 90.44 101 VAL A CA 1
ATOM 791 C C . VAL A 1 101 ? -4.099 7.070 -4.599 1.00 90.44 101 VAL A C 1
ATOM 793 O O . VAL A 1 101 ? -3.379 7.966 -4.170 1.00 90.44 101 VAL A O 1
ATOM 796 N N . SER A 1 102 ? -4.908 7.244 -5.648 1.00 91.62 102 SER A N 1
ATOM 797 C CA . SER A 1 102 ? -5.006 8.506 -6.386 1.00 91.62 102 SER A CA 1
ATOM 798 C C . SER A 1 102 ? -5.357 9.672 -5.464 1.00 91.62 102 SER A C 1
ATOM 800 O O . SER A 1 102 ? -4.650 10.679 -5.471 1.00 91.62 102 SER A O 1
ATOM 802 N N . ARG A 1 103 ? -6.386 9.509 -4.617 1.00 91.94 103 ARG A N 1
ATOM 803 C CA . ARG A 1 103 ? -6.780 10.519 -3.626 1.00 91.94 103 ARG A CA 1
ATOM 804 C C . ARG A 1 103 ? -5.713 10.743 -2.562 1.00 91.94 103 ARG A C 1
ATOM 806 O O . ARG A 1 103 ? -5.450 11.886 -2.213 1.00 91.94 103 ARG A O 1
ATOM 813 N N . LYS A 1 104 ? -5.122 9.669 -2.033 1.00 91.00 104 LYS A N 1
ATOM 814 C CA . LYS A 1 104 ? -4.127 9.761 -0.960 1.00 91.00 104 LYS A CA 1
ATOM 815 C C . LYS A 1 104 ? -2.809 10.372 -1.423 1.00 91.00 104 LYS A C 1
ATOM 817 O O . LYS A 1 104 ? -2.191 11.050 -0.623 1.00 91.00 104 LYS A O 1
ATOM 822 N N . LEU A 1 105 ? -2.385 10.179 -2.671 1.00 90.94 105 LEU A N 1
ATOM 823 C CA . LEU A 1 105 ? -1.081 10.650 -3.166 1.00 90.94 105 LEU A CA 1
ATOM 824 C C . LEU A 1 105 ? -1.155 11.784 -4.199 1.00 90.94 105 LEU A C 1
ATOM 826 O O . LEU A 1 105 ? -0.119 12.252 -4.665 1.00 90.94 105 LEU A O 1
ATOM 830 N N . GLY A 1 106 ? -2.350 12.221 -4.606 1.00 90.56 106 GLY A N 1
ATOM 831 C CA . GLY A 1 106 ? -2.501 13.274 -5.619 1.00 90.56 106 GLY A CA 1
ATOM 832 C C . GLY A 1 106 ? -1.965 12.863 -6.999 1.00 90.56 106 GLY A C 1
ATOM 833 O O . GLY A 1 106 ? -1.318 13.652 -7.702 1.00 90.56 106 GLY A O 1
ATOM 834 N N . LEU A 1 107 ? -2.190 11.600 -7.377 1.00 90.38 107 LEU A N 1
ATOM 835 C CA . LEU A 1 107 ? -1.744 11.014 -8.644 1.00 90.38 107 LEU A CA 1
ATOM 836 C C . LEU A 1 107 ? -2.915 10.791 -9.602 1.00 90.38 107 LEU A C 1
ATOM 838 O O . LEU A 1 107 ? -4.012 10.418 -9.194 1.00 90.38 107 LEU A O 1
ATOM 842 N N . ASN A 1 108 ? -2.668 10.960 -10.903 1.00 91.12 108 ASN A N 1
ATOM 843 C CA . ASN A 1 108 ? -3.669 10.700 -11.936 1.00 91.12 108 ASN A CA 1
ATOM 844 C C . ASN A 1 108 ? -3.954 9.189 -12.056 1.00 91.12 108 ASN A C 1
ATOM 846 O O . ASN A 1 108 ? -3.033 8.385 -12.224 1.00 91.12 108 ASN A O 1
ATOM 850 N N . ASN A 1 109 ? -5.236 8.815 -12.067 1.00 91.25 109 ASN A N 1
ATOM 851 C CA . ASN A 1 109 ? -5.704 7.444 -12.286 1.00 91.25 109 ASN A CA 1
ATOM 852 C C . ASN A 1 109 ? -5.124 6.790 -13.551 1.00 91.25 109 ASN A C 1
ATOM 854 O O . ASN A 1 109 ? -4.829 5.596 -13.527 1.00 91.25 109 ASN A O 1
ATOM 858 N N . LYS A 1 110 ? -4.941 7.545 -14.647 1.00 90.75 110 LYS A N 1
ATOM 859 C CA . LYS A 1 110 ? -4.327 7.019 -15.882 1.00 90.75 110 LYS A CA 1
ATOM 860 C C . LYS A 1 110 ? -2.880 6.582 -15.642 1.00 90.75 110 LYS A C 1
ATOM 862 O O . LYS A 1 110 ? -2.477 5.515 -16.098 1.00 90.75 110 LYS A O 1
ATOM 867 N N . ARG A 1 111 ? -2.121 7.367 -14.870 1.00 89.44 111 ARG A N 1
ATOM 868 C CA . ARG A 1 111 ? -0.721 7.070 -14.545 1.00 89.44 111 ARG A CA 1
ATOM 869 C C . ARG A 1 111 ? -0.598 5.844 -13.645 1.00 89.44 111 ARG A C 1
ATOM 871 O O . ARG A 1 111 ? 0.221 4.982 -13.924 1.00 89.44 111 ARG A O 1
ATOM 878 N N . LEU A 1 112 ? -1.469 5.715 -12.643 1.00 91.88 112 LEU A N 1
ATOM 879 C CA . LEU A 1 112 ? -1.535 4.516 -11.795 1.00 91.88 112 LEU A CA 1
ATOM 880 C C . LEU A 1 112 ? -1.918 3.260 -12.593 1.00 91.88 112 LEU A C 1
ATOM 882 O O . LEU A 1 112 ? -1.384 2.185 -12.354 1.00 91.88 112 LEU A O 1
ATOM 886 N N . SER A 1 113 ? -2.815 3.391 -13.576 1.00 90.44 113 SER A N 1
ATOM 887 C CA . SER A 1 113 ? -3.184 2.276 -14.457 1.00 90.44 113 SER A CA 1
ATOM 888 C C . SER A 1 113 ? -1.992 1.781 -15.277 1.00 90.44 113 SER A C 1
ATOM 890 O O . SER A 1 113 ? -1.748 0.579 -15.329 1.00 90.44 113 SER A O 1
ATOM 892 N N . ARG A 1 114 ? -1.225 2.708 -15.867 1.00 89.81 114 ARG A N 1
ATOM 893 C CA . ARG A 1 114 ? 0.008 2.384 -16.598 1.00 89.81 114 ARG A CA 1
ATOM 894 C C . ARG A 1 114 ? 1.074 1.804 -15.676 1.00 89.81 114 ARG A C 1
ATOM 896 O O . ARG A 1 114 ? 1.672 0.797 -16.019 1.00 89.81 114 ARG A O 1
ATOM 903 N N . GLY A 1 115 ? 1.256 2.381 -14.489 1.00 88.69 115 GLY A N 1
ATOM 904 C CA . GLY A 1 115 ? 2.166 1.853 -13.473 1.00 88.69 115 GLY A CA 1
ATOM 905 C C . GLY A 1 115 ? 1.815 0.420 -13.068 1.00 88.69 115 GLY A C 1
ATOM 906 O O . GLY A 1 115 ? 2.706 -0.412 -12.956 1.00 88.69 115 GLY A O 1
ATOM 907 N N . ARG A 1 116 ? 0.524 0.091 -12.927 1.00 88.62 116 ARG A N 1
ATOM 908 C CA . ARG A 1 116 ? 0.071 -1.284 -12.661 1.00 88.62 116 ARG A CA 1
ATOM 909 C C . ARG A 1 116 ? 0.352 -2.227 -13.829 1.00 88.62 116 ARG A C 1
ATOM 911 O O . ARG A 1 116 ? 0.874 -3.306 -13.597 1.00 88.62 116 ARG A O 1
ATOM 918 N N . GLN A 1 117 ? 0.039 -1.828 -15.063 1.00 87.25 117 GLN A N 1
ATOM 919 C CA . GLN A 1 117 ? 0.341 -2.627 -16.261 1.00 87.25 117 GLN A CA 1
ATOM 920 C C . GLN A 1 117 ? 1.847 -2.861 -16.415 1.00 87.25 117 GLN A C 1
ATOM 922 O O . GLN A 1 117 ? 2.289 -3.974 -16.691 1.00 87.25 117 GLN A O 1
ATOM 927 N N . HIS A 1 118 ? 2.650 -1.826 -16.175 1.00 84.31 118 HIS A N 1
ATOM 928 C CA . HIS A 1 118 ? 4.098 -1.936 -16.221 1.00 84.31 118 HIS A CA 1
ATOM 929 C C . HIS A 1 118 ? 4.626 -2.838 -15.097 1.00 84.31 118 HIS A C 1
ATOM 931 O O . HIS A 1 118 ? 5.430 -3.724 -15.358 1.00 84.31 118 HIS A O 1
ATOM 937 N N . ARG A 1 119 ? 4.112 -2.702 -13.870 1.00 82.56 119 ARG A N 1
ATOM 938 C CA . ARG A 1 119 ? 4.438 -3.609 -12.763 1.00 82.56 119 ARG A CA 1
ATOM 939 C C . ARG A 1 119 ? 4.072 -5.060 -13.098 1.00 82.56 119 ARG A C 1
ATOM 941 O O . ARG A 1 119 ? 4.891 -5.943 -12.885 1.00 82.56 119 ARG A O 1
ATOM 948 N N . ALA A 1 120 ? 2.876 -5.298 -13.634 1.00 81.81 120 ALA A N 1
ATOM 949 C CA . ALA A 1 120 ? 2.413 -6.628 -14.021 1.00 81.81 120 ALA A CA 1
ATOM 950 C C . ALA A 1 120 ? 3.293 -7.226 -15.125 1.00 81.81 120 ALA A C 1
ATOM 952 O O . ALA A 1 120 ? 3.775 -8.334 -14.959 1.00 81.81 120 ALA A O 1
ATOM 953 N N . SER A 1 121 ? 3.596 -6.477 -16.191 1.00 78.81 121 SER A N 1
ATOM 954 C CA . SER A 1 121 ? 4.504 -6.947 -17.253 1.00 78.81 121 SER A CA 1
ATOM 955 C C . SER A 1 121 ? 5.908 -7.266 -16.736 1.00 78.81 121 SER A C 1
ATOM 957 O O . SER A 1 121 ? 6.467 -8.288 -17.112 1.00 78.81 121 SER A O 1
ATOM 959 N N . VAL A 1 122 ? 6.468 -6.463 -15.826 1.00 73.56 122 VAL A N 1
ATOM 960 C CA . VAL A 1 122 ? 7.772 -6.767 -15.210 1.00 73.56 122 VAL A CA 1
ATOM 961 C C . VAL A 1 122 ? 7.709 -8.054 -14.386 1.00 73.56 122 VAL A C 1
ATOM 963 O O . VAL A 1 122 ? 8.604 -8.884 -14.502 1.00 73.56 122 VAL A O 1
ATOM 966 N N . LEU A 1 123 ? 6.648 -8.249 -13.596 1.00 71.00 123 LEU A N 1
ATOM 967 C CA . LEU A 1 123 ? 6.493 -9.424 -12.730 1.00 71.00 123 LEU A CA 1
ATOM 968 C C . LEU A 1 123 ? 6.066 -10.701 -13.477 1.00 71.00 123 LEU A C 1
ATOM 970 O O . LEU A 1 123 ? 6.362 -11.791 -13.001 1.00 71.00 123 LEU A O 1
ATOM 974 N N . GLN A 1 124 ? 5.367 -10.576 -14.609 1.00 70.56 124 GLN A N 1
ATOM 975 C CA . GLN A 1 124 ? 4.777 -11.687 -15.373 1.00 70.56 124 GLN A CA 1
ATOM 976 C C . GLN A 1 124 ? 5.524 -12.009 -16.678 1.00 70.56 124 GLN A C 1
ATOM 978 O O . GLN A 1 124 ? 5.185 -12.987 -17.334 1.00 70.56 124 GLN A O 1
ATOM 983 N N . SER A 1 125 ? 6.502 -11.199 -17.099 1.00 63.50 125 SER A N 1
ATOM 984 C CA . SER A 1 125 ? 7.276 -11.474 -18.322 1.00 63.50 125 SER A CA 1
ATOM 985 C C . SER A 1 125 ? 8.169 -12.715 -18.189 1.00 63.50 125 SER A C 1
ATOM 987 O O . SER A 1 125 ? 8.641 -13.036 -17.103 1.00 63.50 125 SER A O 1
ATOM 989 N N . ASP A 1 126 ? 8.502 -13.372 -19.307 1.00 55.09 126 ASP A N 1
ATOM 990 C CA . ASP A 1 126 ? 9.478 -14.482 -19.334 1.00 55.09 126 ASP A CA 1
ATOM 991 C C . ASP A 1 126 ? 10.874 -14.051 -18.849 1.00 55.09 126 ASP A C 1
ATOM 993 O O . ASP A 1 126 ? 11.657 -14.848 -18.322 1.00 55.09 126 ASP A O 1
ATOM 997 N N . ASN A 1 127 ? 11.167 -12.754 -18.969 1.00 53.47 127 ASN A N 1
ATOM 998 C CA . ASN A 1 127 ? 12.293 -12.060 -18.355 1.00 53.47 127 ASN A CA 1
ATOM 999 C C . ASN A 1 127 ? 11.877 -11.383 -17.042 1.00 53.47 127 ASN A C 1
ATOM 1001 O O . ASN A 1 127 ? 12.281 -10.242 -16.812 1.00 53.47 127 ASN A O 1
ATOM 1005 N N . ALA A 1 128 ? 11.090 -12.072 -16.198 1.00 49.47 128 ALA A N 1
ATOM 1006 C CA . ALA A 1 128 ? 10.758 -11.693 -14.823 1.00 49.47 128 ALA A CA 1
ATOM 1007 C C . ALA A 1 128 ? 12.052 -11.545 -14.018 1.00 49.47 128 ALA A C 1
ATOM 1009 O O . ALA A 1 128 ? 12.533 -12.430 -13.301 1.00 49.47 128 ALA A O 1
ATOM 1010 N N . SER A 1 129 ? 12.681 -10.406 -14.248 1.00 55.78 129 SER A N 1
ATOM 1011 C CA . SER A 1 129 ? 13.884 -9.964 -13.604 1.00 55.78 129 SER A CA 1
ATOM 1012 C C . SER A 1 129 ? 13.524 -9.791 -12.140 1.00 55.78 129 SER A C 1
ATOM 1014 O O . SER A 1 129 ? 12.468 -9.250 -11.820 1.00 55.78 129 SER A O 1
ATOM 1016 N N . TRP A 1 130 ? 14.440 -10.247 -11.285 1.00 44.62 130 TRP A N 1
ATOM 1017 C CA . TRP A 1 130 ? 14.406 -10.268 -9.817 1.00 44.62 130 TRP A CA 1
ATOM 1018 C C . TRP A 1 130 ? 14.107 -11.620 -9.158 1.00 44.62 130 TRP A C 1
ATOM 1020 O O . TRP A 1 130 ? 14.206 -11.721 -7.937 1.00 44.62 130 TRP A O 1
ATOM 1030 N N . SER A 1 131 ? 13.905 -12.702 -9.917 1.00 39.16 131 SER A N 1
ATOM 1031 C CA . SER A 1 131 ? 14.148 -14.035 -9.356 1.00 39.16 131 SER A CA 1
ATOM 1032 C C . SER A 1 131 ? 15.653 -14.339 -9.394 1.00 39.16 131 SER A C 1
ATOM 1034 O O . SER A 1 131 ? 16.270 -14.494 -10.447 1.00 39.16 131 SER A O 1
ATOM 1036 N N . PHE A 1 132 ? 16.262 -14.427 -8.210 1.00 36.94 132 PHE A N 1
ATOM 1037 C CA . PHE A 1 132 ? 17.643 -14.872 -7.952 1.00 36.94 132 PHE A CA 1
ATOM 1038 C C . PHE A 1 132 ? 18.003 -16.228 -8.610 1.00 36.94 132 PHE A C 1
ATOM 1040 O O . PHE A 1 132 ? 19.165 -16.633 -8.627 1.00 36.94 132 PHE A O 1
ATOM 1047 N N . THR A 1 133 ? 17.020 -16.933 -9.173 1.00 44.56 133 THR A N 1
ATOM 1048 C CA . THR A 1 133 ? 17.153 -18.214 -9.870 1.00 44.56 133 THR A CA 1
ATOM 1049 C C . THR A 1 133 ? 17.639 -18.091 -11.315 1.00 44.56 133 THR A C 1
ATOM 1051 O O . THR A 1 133 ? 18.268 -19.031 -11.794 1.00 44.56 133 THR A O 1
ATOM 1054 N N . LYS A 1 134 ? 17.485 -16.941 -11.992 1.00 44.94 134 LYS A N 1
ATOM 1055 C CA . LYS A 1 134 ? 18.207 -16.663 -13.250 1.00 44.94 134 LYS A CA 1
ATOM 1056 C C . LYS A 1 134 ? 19.549 -15.989 -12.950 1.00 44.94 134 LYS A C 1
ATOM 1058 O O . LYS A 1 134 ? 19.815 -14.870 -13.388 1.00 44.94 134 LYS A O 1
ATOM 1063 N N . ARG A 1 135 ? 20.418 -16.652 -12.172 1.00 40.50 135 ARG A N 1
ATOM 1064 C CA . ARG A 1 135 ? 21.841 -16.274 -12.156 1.00 40.50 135 ARG A CA 1
ATOM 1065 C C . ARG A 1 135 ? 22.335 -16.298 -13.596 1.00 40.50 135 ARG A C 1
ATOM 1067 O O . ARG A 1 135 ? 22.046 -17.247 -14.320 1.00 40.50 135 ARG A O 1
ATOM 1074 N N . LYS A 1 136 ? 23.104 -15.273 -13.971 1.00 41.81 136 LYS A N 1
ATOM 1075 C CA . LYS A 1 136 ? 24.013 -15.307 -15.118 1.00 41.81 136 LYS A CA 1
ATOM 1076 C C . LYS A 1 136 ? 24.585 -16.723 -15.244 1.00 41.81 136 LYS A C 1
ATOM 1078 O O . LYS A 1 136 ? 25.368 -17.138 -14.387 1.00 41.81 136 LYS A O 1
ATOM 1083 N N . THR A 1 137 ? 24.236 -17.450 -16.304 1.00 50.53 137 THR A N 1
ATOM 1084 C CA . THR A 1 137 ? 25.223 -18.362 -16.877 1.00 50.53 137 THR A CA 1
ATOM 1085 C C . THR A 1 137 ? 26.441 -17.482 -17.127 1.00 50.53 137 THR A C 1
ATOM 1087 O O . THR A 1 137 ? 26.291 -16.378 -17.658 1.00 50.53 137 THR A O 1
ATOM 1090 N N . ARG A 1 138 ? 27.588 -17.865 -16.560 1.00 58.69 138 ARG A N 1
ATOM 1091 C CA . ARG A 1 138 ? 28.807 -17.049 -16.568 1.00 58.69 138 ARG A CA 1
ATOM 1092 C C . ARG A 1 138 ? 29.086 -16.518 -17.990 1.00 58.69 138 ARG A C 1
ATOM 1094 O O . ARG A 1 138 ? 28.612 -17.099 -18.959 1.00 58.69 138 ARG A O 1
ATOM 1101 N N . SER A 1 139 ? 29.805 -15.405 -18.136 1.00 52.72 139 SER A N 1
ATOM 1102 C CA . SER A 1 139 ? 30.037 -14.767 -19.450 1.00 52.72 139 SER A CA 1
ATOM 1103 C C . SER A 1 139 ? 30.729 -15.669 -20.485 1.00 52.72 139 SER A C 1
ATOM 1105 O O . SER A 1 139 ? 30.707 -15.357 -21.667 1.00 52.72 139 SER A O 1
ATOM 1107 N N . ASP A 1 140 ? 31.324 -16.774 -20.044 1.00 58.16 140 ASP A N 1
ATOM 1108 C CA . ASP A 1 140 ? 31.907 -17.862 -20.835 1.00 58.16 140 ASP A CA 1
ATOM 1109 C C . ASP A 1 140 ? 30.895 -18.939 -21.274 1.00 58.16 140 ASP A C 1
ATOM 1111 O O . ASP A 1 140 ? 31.253 -19.877 -21.983 1.00 58.16 140 ASP A O 1
ATOM 1115 N N . ALA A 1 141 ? 29.624 -18.836 -20.884 1.00 62.44 141 ALA A N 1
ATOM 1116 C CA . ALA A 1 141 ? 28.602 -19.771 -21.320 1.00 62.44 141 ALA A CA 1
ATOM 1117 C C . ALA A 1 141 ? 28.305 -19.571 -22.809 1.00 62.44 141 ALA A C 1
ATOM 1119 O O . ALA A 1 141 ? 27.849 -18.509 -23.234 1.00 62.44 141 ALA A O 1
ATOM 1120 N N . LEU A 1 142 ? 28.545 -20.623 -23.594 1.00 59.72 142 LEU A N 1
ATOM 1121 C CA . LEU A 1 142 ? 28.268 -20.637 -25.026 1.00 59.72 142 LEU A CA 1
ATOM 1122 C C . LEU A 1 142 ? 26.814 -20.229 -25.295 1.00 59.72 142 LEU A C 1
ATOM 1124 O O . LEU A 1 142 ? 25.887 -20.740 -24.660 1.00 59.72 142 LEU A O 1
ATOM 1128 N N . ASN A 1 143 ? 26.624 -19.323 -26.255 1.00 66.69 143 ASN A N 1
ATOM 1129 C CA . ASN A 1 143 ? 25.300 -18.965 -26.756 1.00 66.69 143 ASN A CA 1
ATOM 1130 C C . ASN A 1 143 ? 24.590 -20.219 -27.298 1.00 66.69 143 ASN A C 1
ATOM 1132 O O . ASN A 1 143 ? 25.247 -21.133 -27.799 1.00 66.69 143 ASN A O 1
ATOM 1136 N N . ASP A 1 144 ? 23.261 -20.270 -27.237 1.00 63.88 144 ASP A N 1
ATOM 1137 C CA . ASP A 1 144 ? 22.488 -21.453 -27.640 1.00 63.88 144 ASP A CA 1
ATOM 1138 C C . ASP A 1 144 ? 22.683 -21.804 -29.125 1.00 63.88 144 ASP A C 1
ATOM 1140 O O . ASP A 1 144 ? 22.711 -22.980 -29.486 1.00 63.88 144 ASP A O 1
ATOM 1144 N N . ILE A 1 145 ? 22.951 -20.801 -29.969 1.00 69.31 145 ILE A N 1
ATOM 1145 C CA . ILE A 1 145 ? 23.358 -20.987 -31.372 1.00 69.31 145 ILE A CA 1
ATOM 1146 C C . ILE A 1 145 ? 24.686 -21.752 -31.461 1.00 69.31 145 ILE A C 1
ATOM 1148 O O . ILE A 1 145 ? 24.800 -22.714 -32.215 1.00 69.31 145 ILE A O 1
ATOM 1152 N N . ASN A 1 146 ? 25.674 -21.379 -30.645 1.00 67.44 146 ASN A N 1
ATOM 1153 C CA . ASN A 1 146 ? 26.983 -22.032 -30.630 1.00 67.44 146 ASN A CA 1
ATOM 1154 C C . ASN A 1 146 ? 26.892 -23.440 -30.035 1.00 67.44 146 ASN A C 1
ATOM 1156 O O . ASN A 1 146 ? 27.566 -24.343 -30.516 1.00 67.44 146 ASN A O 1
ATOM 1160 N N . LYS A 1 147 ? 26.030 -23.661 -29.032 1.00 64.56 147 LYS A N 1
ATOM 1161 C CA . LYS A 1 147 ? 25.749 -25.011 -28.516 1.00 64.56 147 LYS A CA 1
ATOM 1162 C C . LYS A 1 147 ? 25.173 -25.912 -29.602 1.00 64.56 147 LYS A C 1
ATOM 1164 O O . LYS A 1 147 ? 25.581 -27.064 -29.699 1.00 64.56 147 LYS A O 1
ATOM 1169 N N . LYS A 1 148 ? 24.257 -25.382 -30.418 1.00 68.56 148 LYS A N 1
ATOM 1170 C CA . LYS A 1 148 ? 23.663 -26.111 -31.539 1.00 68.56 148 LYS A CA 1
ATOM 1171 C C . LYS A 1 148 ? 24.696 -26.416 -32.626 1.00 68.56 148 LYS A C 1
ATOM 1173 O O . LYS A 1 148 ? 24.803 -27.563 -33.023 1.00 68.56 148 LYS A O 1
ATOM 1178 N N . LEU A 1 149 ? 25.526 -25.445 -33.009 1.00 69.81 149 LEU A N 1
ATOM 1179 C CA . LEU A 1 149 ? 26.613 -25.664 -33.974 1.00 69.81 149 LEU A CA 1
ATOM 1180 C C . LEU A 1 149 ? 27.625 -26.707 -33.493 1.00 69.81 149 LEU A C 1
ATOM 1182 O O . LEU A 1 149 ? 28.047 -27.561 -34.264 1.00 69.81 149 LEU A O 1
ATOM 1186 N N . VAL A 1 150 ? 27.994 -26.665 -32.212 1.00 65.94 150 VAL A N 1
ATOM 1187 C CA . VAL A 1 150 ? 28.872 -27.668 -31.605 1.00 65.94 150 VAL A CA 1
ATOM 1188 C C . VAL A 1 150 ? 28.196 -29.043 -31.626 1.00 65.94 150 VAL A C 1
ATOM 1190 O O . VAL A 1 150 ? 28.812 -30.014 -32.046 1.00 65.94 150 VAL A O 1
ATOM 1193 N N . TYR A 1 151 ? 26.926 -29.139 -31.233 1.00 63.88 151 TYR A N 1
ATOM 1194 C CA . TYR A 1 151 ? 26.156 -30.384 -31.296 1.00 63.88 151 TYR A CA 1
ATOM 1195 C C . TYR A 1 151 ? 26.090 -30.960 -32.721 1.00 63.88 151 TYR A C 1
ATOM 1197 O O . TYR A 1 151 ? 26.423 -32.129 -32.921 1.00 63.88 151 TYR A O 1
ATOM 1205 N N . ASP A 1 152 ? 25.749 -30.128 -33.705 1.00 68.44 152 ASP A N 1
ATOM 1206 C CA . ASP A 1 152 ? 25.647 -30.504 -35.118 1.00 68.44 152 ASP A CA 1
ATOM 1207 C C . ASP A 1 152 ? 27.011 -30.947 -35.677 1.00 68.44 152 ASP A C 1
ATOM 1209 O O . ASP A 1 152 ? 27.102 -31.951 -36.384 1.00 68.44 152 ASP A O 1
ATOM 1213 N N . PHE A 1 153 ? 28.095 -30.259 -35.300 1.00 69.38 153 PHE A N 1
ATOM 1214 C CA . PHE A 1 153 ? 29.464 -30.641 -35.649 1.00 69.38 153 PHE A CA 1
ATOM 1215 C C . PHE A 1 153 ? 29.834 -32.016 -35.091 1.00 69.38 153 PHE A C 1
ATOM 1217 O O . PHE A 1 153 ? 30.379 -32.849 -35.812 1.00 69.38 153 PHE A O 1
ATOM 1224 N N . TRP A 1 154 ? 29.513 -32.296 -33.828 1.00 56.75 154 TRP A N 1
ATOM 1225 C CA . T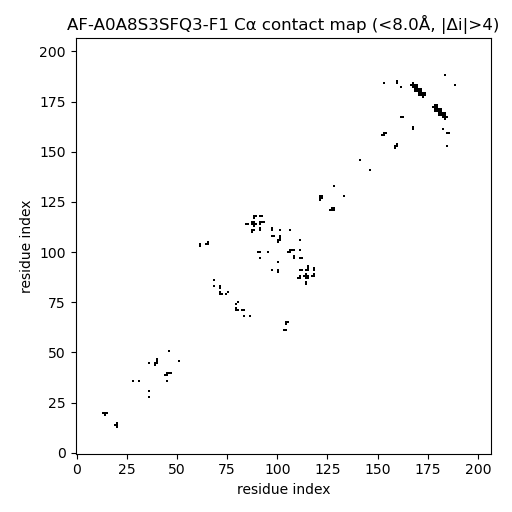RP A 1 154 ? 29.836 -33.590 -33.231 1.00 56.75 154 TRP A CA 1
ATOM 1226 C C . TRP A 1 154 ? 28.978 -34.722 -33.787 1.00 56.75 154 TRP A C 1
ATOM 1228 O O . TRP A 1 154 ? 29.482 -35.830 -33.921 1.00 56.75 154 TRP A O 1
ATOM 1238 N N . ILE A 1 155 ? 27.726 -34.469 -34.167 1.00 58.34 155 ILE A N 1
ATOM 1239 C CA . ILE A 1 155 ? 26.856 -35.464 -34.816 1.00 58.34 155 ILE A CA 1
ATOM 1240 C C . ILE A 1 155 ? 27.193 -35.674 -36.294 1.00 58.34 155 ILE A C 1
ATOM 1242 O O . ILE A 1 155 ? 26.773 -36.679 -36.874 1.00 58.34 155 ILE A O 1
ATOM 1246 N N . SER A 1 156 ? 27.977 -34.779 -36.901 1.00 64.75 156 SER A N 1
ATOM 1247 C CA . SER A 1 156 ? 28.379 -34.921 -38.296 1.00 64.75 156 SER A CA 1
ATOM 1248 C C . SER A 1 156 ? 29.079 -36.273 -38.552 1.00 64.75 156 SER A C 1
ATOM 1250 O O . SER A 1 156 ? 29.882 -36.737 -37.725 1.00 64.75 156 SER A O 1
ATOM 1252 N N . PRO A 1 157 ? 28.772 -36.947 -39.679 1.00 56.31 157 PRO A N 1
ATOM 1253 C CA . PRO A 1 157 ? 29.328 -38.259 -39.985 1.00 56.31 157 PRO A CA 1
ATOM 1254 C C . PRO A 1 157 ? 30.860 -38.209 -40.023 1.00 56.31 157 PRO A C 1
ATOM 1256 O O . PRO A 1 157 ? 31.447 -37.571 -40.889 1.00 56.31 157 PRO A O 1
ATOM 1259 N N . GLY A 1 158 ? 31.505 -38.899 -39.080 1.00 60.81 158 GLY A N 1
ATOM 1260 C CA . GLY A 1 158 ? 32.965 -39.001 -38.992 1.00 60.81 158 GLY A CA 1
ATOM 1261 C C . GLY A 1 158 ? 33.594 -38.373 -37.746 1.00 60.81 158 GLY A C 1
ATOM 1262 O O . GLY A 1 158 ? 34.685 -38.803 -37.382 1.00 60.81 158 GLY A O 1
ATOM 1263 N N . MET A 1 159 ? 32.909 -37.452 -37.051 1.00 55.84 159 MET A N 1
ATOM 1264 C CA . MET A 1 159 ? 33.485 -36.720 -35.905 1.00 55.84 159 MET A CA 1
ATOM 1265 C C . MET A 1 159 ? 33.182 -37.351 -34.540 1.00 55.84 159 MET A C 1
ATOM 1267 O O . MET A 1 159 ? 34.060 -37.401 -33.681 1.00 55.84 159 MET A O 1
ATOM 1271 N N . SER A 1 160 ? 31.983 -37.905 -34.336 1.00 52.38 160 SER A N 1
ATOM 1272 C CA . SER A 1 160 ? 31.688 -38.768 -33.183 1.00 52.38 160 SER A CA 1
ATOM 1273 C C . SER A 1 160 ? 31.449 -40.202 -33.638 1.00 52.38 160 SER A C 1
ATOM 1275 O O . SER A 1 160 ? 30.338 -40.642 -33.927 1.00 52.38 160 SER A O 1
ATOM 1277 N N . ARG A 1 161 ? 32.527 -40.977 -33.727 1.00 55.75 161 ARG A N 1
ATOM 1278 C CA . ARG A 1 161 ? 32.395 -42.429 -33.840 1.00 55.75 161 ARG A CA 1
ATOM 1279 C C . ARG A 1 161 ? 32.237 -43.006 -32.432 1.00 55.75 161 ARG A C 1
ATOM 1281 O O . ARG A 1 161 ? 33.104 -42.743 -31.601 1.00 55.75 161 ARG A O 1
ATOM 1288 N N . PRO A 1 162 ? 31.199 -43.812 -32.143 1.00 54.00 162 PRO A N 1
ATOM 1289 C CA . PRO A 1 162 ? 31.262 -44.730 -31.018 1.00 54.00 162 PRO A CA 1
ATOM 1290 C C . PRO A 1 162 ? 32.463 -45.641 -31.276 1.00 54.00 162 PRO A C 1
ATOM 1292 O O . PRO A 1 162 ? 32.502 -46.341 -32.287 1.00 54.00 162 PRO A O 1
ATOM 1295 N N . THR A 1 163 ? 33.455 -45.633 -30.394 1.00 55.84 163 THR A N 1
ATOM 1296 C CA . THR A 1 163 ? 34.685 -46.438 -30.495 1.00 55.84 163 THR A CA 1
ATOM 1297 C C . THR A 1 163 ? 34.436 -47.949 -30.365 1.00 55.84 163 THR A C 1
ATOM 1299 O O . THR A 1 163 ? 35.376 -48.732 -30.266 1.00 55.84 163 THR A O 1
ATOM 1302 N N . GLY A 1 164 ? 33.171 -48.381 -30.345 1.00 56.03 164 GLY A N 1
ATOM 1303 C CA . GLY A 1 164 ? 32.761 -49.756 -30.067 1.00 56.03 164 GLY A CA 1
ATOM 1304 C C . GLY A 1 164 ? 32.941 -50.147 -28.599 1.00 56.03 164 GLY A C 1
ATOM 1305 O O . GLY A 1 164 ? 32.717 -51.303 -28.240 1.00 56.03 164 GLY A O 1
ATOM 1306 N N . ASN A 1 165 ? 33.328 -49.208 -27.730 1.00 62.00 165 ASN A N 1
ATOM 1307 C CA . ASN A 1 165 ? 33.522 -49.475 -26.316 1.00 62.00 165 ASN A CA 1
ATOM 1308 C C . ASN A 1 165 ? 32.159 -49.483 -25.606 1.00 62.00 165 ASN A C 1
ATOM 1310 O O . ASN A 1 165 ? 31.322 -48.609 -25.822 1.00 62.00 165 ASN A O 1
ATOM 1314 N N . LYS A 1 166 ? 31.924 -50.448 -24.708 1.00 63.50 166 LYS A N 1
ATOM 1315 C CA . LYS A 1 166 ? 30.679 -50.518 -23.915 1.00 63.50 166 LYS A CA 1
ATOM 1316 C C . LYS A 1 166 ? 30.449 -49.259 -23.072 1.00 63.50 166 LYS A C 1
ATOM 1318 O O . LYS A 1 166 ? 29.306 -48.949 -22.749 1.00 63.50 166 LYS A O 1
ATOM 1323 N N . ASN A 1 167 ? 31.518 -48.533 -22.746 1.00 61.22 167 ASN A N 1
ATOM 1324 C CA . ASN A 1 167 ? 31.457 -47.268 -22.015 1.00 61.22 167 ASN A CA 1
ATOM 1325 C C . ASN A 1 167 ? 30.906 -46.098 -22.852 1.00 61.22 167 ASN A C 1
ATOM 1327 O O . ASN A 1 167 ? 30.517 -45.085 -22.273 1.00 61.22 167 ASN A O 1
ATOM 1331 N N . ASP A 1 168 ? 30.817 -46.250 -24.176 1.00 60.47 168 ASP A N 1
ATOM 1332 C CA . ASP A 1 168 ? 30.312 -45.225 -25.098 1.00 60.47 168 ASP A CA 1
ATOM 1333 C C . ASP A 1 168 ? 28.779 -45.213 -25.159 1.00 60.47 168 ASP A C 1
ATOM 1335 O O . ASP A 1 168 ? 28.188 -44.373 -25.829 1.00 60.47 168 ASP A O 1
ATOM 1339 N N . ILE A 1 169 ? 28.109 -46.148 -24.477 1.00 62.44 169 ILE A N 1
ATOM 1340 C CA . ILE A 1 169 ? 26.652 -46.258 -24.448 1.00 62.44 169 ILE A CA 1
ATOM 1341 C C . ILE A 1 169 ? 26.200 -46.269 -22.995 1.00 62.44 169 ILE A C 1
ATOM 1343 O O . ILE A 1 169 ? 26.481 -47.197 -22.235 1.00 62.44 169 ILE A O 1
ATOM 1347 N N . LYS A 1 170 ? 25.434 -45.252 -22.602 1.00 68.06 170 LYS A N 1
ATOM 1348 C CA . LYS A 1 170 ? 24.875 -45.161 -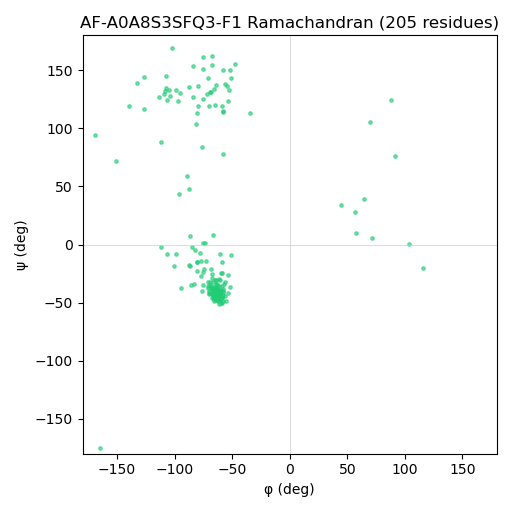21.255 1.00 68.06 170 LYS A CA 1
ATOM 1349 C C . LYS A 1 170 ? 23.394 -45.498 -21.276 1.00 68.06 170 LYS A C 1
ATOM 1351 O O . LYS A 1 170 ? 22.634 -45.005 -22.106 1.00 68.06 170 LYS A O 1
ATOM 1356 N N . ARG A 1 171 ? 22.976 -46.346 -20.337 1.00 72.25 171 ARG A N 1
ATOM 1357 C CA . ARG A 1 171 ? 21.571 -46.724 -20.153 1.00 72.25 171 ARG A CA 1
ATOM 1358 C C . ARG A 1 171 ? 20.961 -45.879 -19.045 1.00 72.25 171 ARG A C 1
ATOM 1360 O O . ARG A 1 171 ? 21.455 -45.887 -17.919 1.00 72.25 171 ARG A O 1
ATOM 1367 N N . MET A 1 172 ? 19.877 -45.179 -19.357 1.00 71.75 172 MET A N 1
ATOM 1368 C CA . MET A 1 172 ? 19.061 -44.463 -18.381 1.00 71.75 172 MET A CA 1
ATOM 1369 C C . MET A 1 172 ? 17.737 -45.202 -18.199 1.00 71.75 172 MET A C 1
ATOM 1371 O O . MET A 1 172 ? 17.093 -45.597 -19.170 1.00 71.75 172 MET A O 1
ATOM 1375 N N . ARG A 1 173 ? 17.341 -45.430 -16.944 1.00 77.06 173 ARG A N 1
ATOM 1376 C CA . ARG A 1 173 ? 16.061 -46.066 -16.620 1.00 77.06 173 ARG A CA 1
ATOM 1377 C C . ARG A 1 173 ? 14.950 -45.025 -16.719 1.00 77.06 173 ARG A C 1
ATOM 1379 O O . ARG A 1 173 ? 14.974 -44.049 -15.977 1.00 77.06 173 ARG A O 1
ATOM 1386 N N . THR A 1 174 ? 13.986 -45.253 -17.603 1.00 78.12 174 THR A N 1
ATOM 1387 C CA . THR A 1 174 ? 12.816 -44.379 -17.795 1.00 78.12 174 THR A CA 1
ATOM 1388 C C . THR A 1 174 ? 11.564 -44.921 -17.104 1.00 78.12 174 THR A C 1
ATOM 1390 O O . THR A 1 174 ? 10.649 -44.160 -16.815 1.00 78.12 174 THR A O 1
ATOM 1393 N N . GLY A 1 175 ? 11.546 -46.214 -16.759 1.00 74.25 175 GLY A N 1
ATOM 1394 C CA . GLY A 1 175 ? 10.436 -46.849 -16.048 1.00 74.25 175 GLY A CA 1
ATOM 1395 C C . GLY A 1 175 ? 10.789 -48.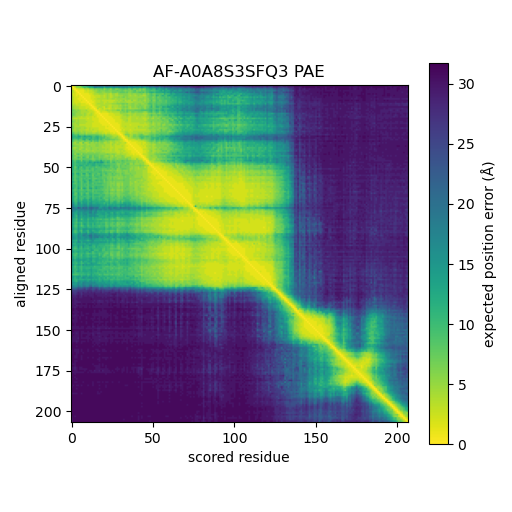218 -15.451 1.00 74.25 175 GLY A C 1
ATOM 1396 O O . GLY A 1 175 ? 11.949 -48.653 -15.475 1.00 74.25 175 GLY A O 1
ATOM 1397 N N . PRO A 1 176 ? 9.818 -48.941 -14.867 1.00 71.50 176 PRO A N 1
ATOM 1398 C CA . PRO A 1 176 ? 10.006 -50.321 -14.427 1.00 71.50 176 PRO A CA 1
ATOM 1399 C C . PRO A 1 176 ? 10.444 -51.218 -15.590 1.00 71.50 176 PRO A C 1
ATOM 1401 O O . PRO A 1 176 ? 9.711 -51.389 -16.554 1.00 71.50 176 PRO A O 1
ATOM 1404 N N . LYS A 1 177 ? 11.669 -51.761 -15.513 1.00 76.06 177 LYS A N 1
ATOM 1405 C CA . LYS A 1 177 ? 12.308 -52.591 -16.557 1.00 76.06 177 LYS A CA 1
ATOM 1406 C C . LYS A 1 177 ? 12.456 -51.927 -17.943 1.00 76.06 177 LYS A C 1
ATOM 1408 O O . LYS A 1 177 ? 12.866 -52.598 -18.883 1.00 76.06 177 LYS A O 1
ATOM 1413 N N . GLN A 1 178 ? 12.206 -50.623 -18.065 1.00 67.06 178 GLN A N 1
ATOM 1414 C CA . GLN A 1 178 ? 12.378 -49.862 -19.304 1.00 67.06 178 GLN A CA 1
ATOM 1415 C C . GLN A 1 178 ? 13.644 -49.012 -19.234 1.00 67.06 178 GLN A C 1
ATOM 1417 O O . GLN A 1 178 ? 13.859 -48.259 -18.278 1.00 67.06 178 GLN A O 1
ATOM 1422 N N . PHE A 1 179 ? 14.485 -49.144 -20.255 1.00 77.50 179 PHE A N 1
ATOM 1423 C CA . PHE A 1 179 ? 15.748 -48.428 -20.365 1.00 77.50 179 PHE A CA 1
ATOM 1424 C C . PHE A 1 179 ? 15.873 -47.831 -21.754 1.00 77.50 179 PHE A C 1
ATOM 1426 O O . PHE A 1 179 ? 15.592 -48.513 -22.737 1.00 77.50 179 PHE A O 1
ATOM 1433 N N . VAL A 1 180 ? 16.370 -46.603 -21.820 1.00 72.62 180 VAL A N 1
ATOM 1434 C CA . VAL A 1 180 ? 16.774 -45.978 -23.075 1.00 72.62 180 VAL A CA 1
ATOM 1435 C C . VAL A 1 180 ? 18.295 -45.884 -23.079 1.00 72.62 180 VAL A C 1
ATOM 1437 O O . VAL A 1 180 ? 18.912 -45.480 -22.089 1.00 72.62 180 VAL A O 1
ATOM 1440 N N . SER A 1 181 ? 18.909 -46.352 -24.160 1.00 68.94 181 SER A N 1
ATOM 1441 C CA . SER A 1 181 ? 20.347 -46.258 -24.398 1.00 68.94 181 SER A CA 1
ATOM 1442 C C . SER A 1 181 ? 20.641 -45.030 -25.244 1.00 68.94 181 SER A C 1
ATOM 1444 O O . SER A 1 181 ? 20.038 -44.864 -26.303 1.00 68.94 181 SER A O 1
ATOM 1446 N N . HIS A 1 182 ? 21.596 -44.216 -24.808 1.00 63.28 182 HIS A N 1
ATOM 1447 C CA . HIS A 1 182 ? 22.104 -43.090 -25.584 1.00 63.28 182 HIS A CA 1
ATOM 1448 C C . HIS A 1 182 ? 23.627 -43.185 -25.693 1.00 63.28 182 HIS A C 1
ATOM 1450 O O . HIS A 1 182 ? 24.292 -43.650 -24.761 1.00 63.28 182 HIS A O 1
ATOM 1456 N N . ALA A 1 183 ? 24.163 -42.774 -26.843 1.00 60.50 183 ALA A N 1
ATOM 1457 C CA . ALA A 1 183 ? 25.601 -42.674 -27.049 1.00 60.50 183 ALA A CA 1
ATOM 1458 C C . ALA A 1 183 ? 26.160 -41.533 -26.185 1.00 60.50 183 ALA A C 1
ATOM 1460 O O . ALA A 1 183 ? 25.614 -40.431 -26.177 1.00 60.50 183 ALA A O 1
ATOM 1461 N N . VAL A 1 184 ? 27.230 -41.805 -25.443 1.00 59.97 184 VAL A N 1
ATOM 1462 C CA . VAL A 1 184 ? 27.960 -40.808 -24.661 1.00 59.97 184 VAL A CA 1
ATOM 1463 C C . VAL A 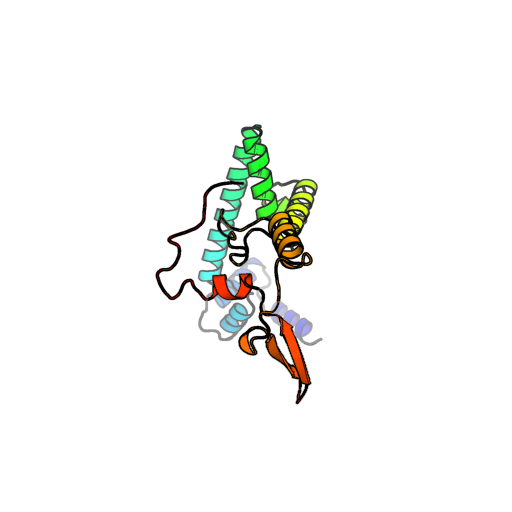1 184 ? 28.903 -40.090 -25.615 1.00 59.97 184 VAL A C 1
ATOM 1465 O O . VAL A 1 184 ? 29.938 -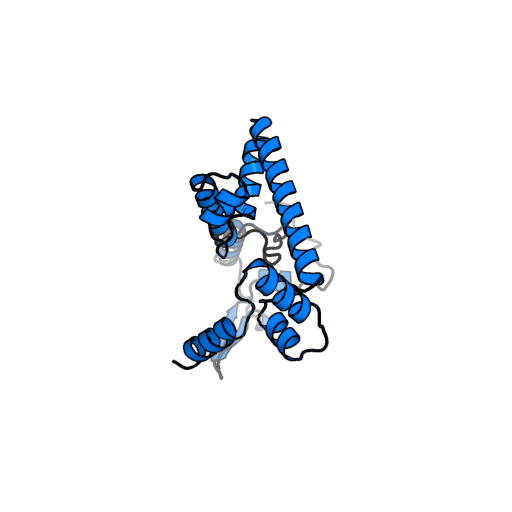40.624 -26.007 1.00 59.97 184 VAL A O 1
ATOM 1468 N N . TYR A 1 185 ? 28.542 -38.875 -26.010 1.00 57.03 185 TYR A N 1
ATOM 1469 C CA . TYR A 1 185 ? 29.413 -38.033 -26.826 1.00 57.03 185 TYR A CA 1
ATOM 1470 C C . TYR A 1 185 ? 30.545 -37.439 -25.971 1.00 57.03 185 TYR A C 1
ATOM 1472 O O . TYR A 1 185 ? 30.371 -37.184 -24.778 1.00 57.03 185 TYR A O 1
ATOM 1480 N N . VAL A 1 186 ? 31.703 -37.163 -26.582 1.00 50.66 186 VAL A N 1
ATOM 1481 C CA . VAL A 1 186 ? 32.919 -36.642 -25.913 1.00 50.66 186 VAL A CA 1
ATOM 1482 C C . VAL A 1 186 ? 32.654 -35.367 -25.086 1.00 50.66 186 VAL A C 1
ATOM 1484 O O . VAL A 1 186 ? 33.303 -35.119 -24.075 1.00 50.66 186 VAL A O 1
ATOM 1487 N N . LEU A 1 187 ? 31.636 -34.576 -25.423 1.00 43.78 187 LEU A N 1
ATOM 1488 C CA . LEU A 1 187 ? 31.257 -33.399 -24.632 1.00 43.78 187 LEU A CA 1
ATOM 1489 C C . LEU A 1 187 ? 30.691 -33.735 -23.241 1.00 43.78 187 LEU A C 1
ATOM 1491 O O . LEU A 1 187 ? 30.868 -32.958 -22.302 1.00 43.78 187 LEU A O 1
ATOM 1495 N N . GLU A 1 188 ? 30.053 -34.897 -23.074 1.00 45.72 188 GLU A N 1
ATOM 1496 C CA . GLU A 1 188 ? 29.556 -35.353 -21.770 1.00 45.72 188 GLU A CA 1
ATOM 1497 C C . GLU A 1 188 ? 30.687 -35.859 -20.858 1.00 45.72 188 GLU A C 1
ATOM 1499 O O . GLU A 1 188 ? 30.548 -35.838 -19.628 1.00 45.72 188 GLU A O 1
ATOM 1504 N N . SER A 1 189 ? 31.821 -36.289 -21.431 1.00 46.41 189 SER A N 1
ATOM 1505 C CA . SER A 1 189 ? 33.005 -36.712 -20.672 1.00 46.41 189 SER A CA 1
ATOM 1506 C C . SER A 1 189 ? 33.879 -35.527 -20.248 1.00 46.41 189 SER A C 1
ATOM 1508 O O . SER A 1 189 ? 34.383 -35.529 -19.122 1.00 46.41 189 SER A O 1
ATOM 1510 N N . ILE A 1 190 ? 33.971 -34.468 -21.064 1.00 41.81 190 ILE A N 1
ATOM 1511 C CA . ILE A 1 190 ? 34.728 -33.245 -20.732 1.00 41.81 190 ILE A CA 1
ATOM 1512 C C . ILE A 1 190 ? 34.147 -32.547 -19.490 1.00 41.81 190 ILE A C 1
ATOM 1514 O O . ILE A 1 190 ? 34.902 -32.125 -18.612 1.00 41.81 190 ILE A O 1
ATOM 1518 N N . PHE A 1 191 ? 32.818 -32.513 -19.328 1.00 39.56 191 PHE A N 1
ATOM 1519 C CA . PHE A 1 191 ? 32.191 -31.935 -18.127 1.00 39.56 191 PHE A CA 1
ATOM 1520 C C . PHE A 1 191 ? 32.433 -32.748 -16.843 1.00 39.56 191 PHE A C 1
ATOM 1522 O O . PHE A 1 191 ? 32.346 -32.204 -15.744 1.00 39.56 191 PHE A O 1
ATOM 1529 N N . ARG A 1 192 ? 32.777 -34.039 -16.955 1.00 41.38 192 ARG A N 1
ATOM 1530 C CA . ARG A 1 192 ? 33.159 -34.885 -15.807 1.00 41.38 192 ARG A CA 1
ATOM 1531 C C . ARG A 1 192 ? 34.653 -34.811 -15.485 1.00 41.38 192 ARG A C 1
ATOM 1533 O O . ARG A 1 192 ? 35.049 -35.154 -14.373 1.00 41.38 192 ARG A O 1
ATOM 1540 N N . PHE A 1 193 ? 35.473 -34.331 -16.420 1.00 35.09 193 PHE A N 1
ATOM 1541 C CA . PHE A 1 193 ? 36.929 -34.251 -16.284 1.00 35.09 193 PHE A CA 1
ATOM 1542 C C . PHE A 1 193 ? 37.445 -32.974 -15.601 1.00 35.09 193 PHE A C 1
ATOM 1544 O O . PHE A 1 193 ? 38.652 -32.808 -15.471 1.00 35.09 193 PHE A O 1
ATOM 1551 N N . GLN A 1 194 ? 36.580 -32.107 -15.057 1.00 35.28 194 GLN A N 1
ATOM 1552 C CA . GLN A 1 194 ? 37.035 -31.031 -14.155 1.00 35.28 194 GLN A CA 1
ATOM 1553 C C . GLN A 1 194 ? 37.439 -31.528 -12.749 1.00 35.28 194 GLN A C 1
ATOM 1555 O O . GLN A 1 194 ? 37.854 -30.733 -11.910 1.00 35.28 194 GLN A O 1
ATOM 1560 N N . GLY A 1 195 ? 37.367 -32.840 -12.487 1.00 39.84 195 GLY A N 1
ATOM 1561 C CA . GLY A 1 195 ? 37.806 -33.456 -11.230 1.00 39.84 195 GLY A CA 1
ATOM 1562 C C . GLY A 1 195 ? 39.198 -34.104 -11.240 1.00 39.84 195 GLY A C 1
ATOM 1563 O O . GLY A 1 195 ? 39.663 -34.512 -10.179 1.00 39.84 195 GLY A O 1
ATOM 1564 N N . LYS A 1 196 ? 39.882 -34.235 -12.388 1.00 35.28 196 LYS A N 1
ATOM 1565 C CA . LYS A 1 196 ? 41.233 -34.826 -12.448 1.00 35.28 196 LYS A CA 1
ATOM 1566 C C . LYS A 1 196 ? 42.124 -34.053 -13.420 1.00 35.28 196 LYS A C 1
ATOM 1568 O O . LYS A 1 196 ? 41.825 -33.939 -14.601 1.00 35.28 196 LYS A O 1
ATOM 1573 N N . LYS A 1 197 ? 43.207 -33.500 -12.866 1.00 40.31 197 LYS A N 1
ATOM 1574 C CA . LYS A 1 197 ? 44.274 -32.765 -13.555 1.00 40.31 197 LYS A CA 1
ATOM 1575 C C . LYS A 1 197 ? 44.854 -33.557 -14.733 1.00 40.31 197 LYS A C 1
ATOM 1577 O O . LYS A 1 197 ? 45.024 -34.764 -14.619 1.00 40.31 197 LYS A O 1
ATOM 1582 N N . SER A 1 198 ? 45.317 -32.791 -15.729 1.00 44.03 198 SER A N 1
ATOM 1583 C CA . SER A 1 198 ? 46.339 -33.149 -16.725 1.00 44.03 198 SER A CA 1
ATOM 1584 C C . SER A 1 198 ? 45.931 -34.208 -17.752 1.00 44.03 198 SER A C 1
ATOM 1586 O O . SER A 1 198 ? 45.971 -35.378 -17.415 1.00 44.03 198 SER A O 1
ATOM 1588 N N . VAL A 1 199 ? 45.659 -33.795 -19.000 1.00 43.41 199 VAL A N 1
ATOM 1589 C CA . VAL A 1 199 ? 46.365 -34.235 -20.232 1.00 43.41 199 VAL A CA 1
ATOM 1590 C C . VAL A 1 199 ? 45.913 -33.310 -21.374 1.00 43.41 199 VAL A C 1
ATOM 1592 O O . VAL A 1 199 ? 44.889 -33.564 -21.987 1.00 43.41 199 VAL A O 1
ATOM 1595 N N . TYR A 1 200 ? 46.655 -32.238 -21.654 1.00 39.12 200 TYR A N 1
ATOM 1596 C CA . TYR A 1 200 ? 46.706 -31.614 -22.988 1.00 39.12 200 TYR A CA 1
ATOM 1597 C C . TYR A 1 200 ? 48.087 -30.970 -23.149 1.00 39.12 200 TYR A C 1
ATOM 1599 O O . TYR A 1 200 ? 48.256 -29.758 -23.076 1.00 39.12 200 TYR A O 1
ATOM 1607 N N . GLN A 1 201 ? 49.100 -31.816 -23.305 1.00 41.81 201 GLN A N 1
ATOM 1608 C CA . GLN A 1 201 ? 50.213 -31.496 -24.189 1.00 41.81 201 GLN A CA 1
ATOM 1609 C C . GLN A 1 201 ? 49.906 -32.239 -25.489 1.00 41.81 201 GLN A C 1
ATOM 1611 O O . GLN A 1 201 ? 49.544 -33.413 -25.436 1.00 41.81 201 GLN A O 1
ATOM 1616 N N . ASN A 1 202 ? 50.033 -31.544 -26.618 1.00 46.69 202 ASN A N 1
ATOM 1617 C CA . ASN A 1 202 ? 49.827 -32.021 -27.993 1.00 46.69 202 ASN A CA 1
ATOM 1618 C C . ASN A 1 202 ? 48.402 -31.843 -28.539 1.00 46.69 202 ASN A C 1
ATOM 1620 O O . ASN A 1 202 ? 47.650 -32.795 -28.723 1.00 46.69 202 ASN A O 1
ATOM 1624 N N . LEU A 1 203 ? 48.078 -30.600 -28.894 1.00 37.28 203 LEU A N 1
ATOM 1625 C CA . LEU A 1 203 ? 47.257 -30.333 -30.075 1.00 37.28 203 LEU A CA 1
ATOM 1626 C C . LEU A 1 203 ? 48.153 -29.598 -31.085 1.00 37.28 203 LEU A C 1
ATOM 1628 O O . LEU A 1 203 ? 48.789 -28.616 -30.690 1.00 37.28 203 LEU A O 1
ATOM 1632 N N . PRO A 1 204 ? 48.271 -30.064 -32.342 1.00 35.78 204 PRO A N 1
ATOM 1633 C CA . PRO A 1 204 ? 48.975 -29.315 -33.372 1.00 35.78 204 PRO A CA 1
ATOM 1634 C C . PRO A 1 204 ? 48.209 -28.023 -33.676 1.00 35.78 204 PRO A C 1
ATOM 1636 O O . PRO A 1 204 ? 46.987 -28.028 -33.816 1.00 35.78 204 PRO A O 1
ATOM 1639 N N . ALA A 1 205 ? 48.943 -26.914 -33.744 1.00 44.62 205 ALA A N 1
ATOM 1640 C CA . ALA A 1 205 ? 48.433 -25.663 -34.283 1.00 44.62 205 ALA A CA 1
ATOM 1641 C C . ALA A 1 205 ? 48.259 -25.790 -35.807 1.00 44.62 205 ALA A C 1
ATOM 1643 O O . ALA A 1 205 ? 49.116 -26.382 -36.465 1.00 44.62 205 ALA A O 1
ATOM 1644 N N . ASN A 1 206 ? 47.200 -25.159 -36.327 1.00 39.09 206 ASN A N 1
ATOM 1645 C CA . ASN A 1 206 ? 46.689 -25.163 -37.711 1.00 39.09 206 ASN A CA 1
ATOM 1646 C C . ASN A 1 206 ? 45.708 -26.327 -37.953 1.00 39.09 206 ASN A C 1
ATOM 1648 O O . ASN A 1 206 ? 46.042 -27.479 -37.698 1.00 39.09 206 ASN A O 1
ATOM 1652 N N . ILE A 1 207 ? 44.468 -26.109 -38.405 1.00 36.38 207 ILE A N 1
ATOM 1653 C CA . ILE A 1 207 ? 43.911 -25.123 -39.355 1.00 36.38 207 ILE A CA 1
ATOM 1654 C C . ILE A 1 207 ? 42.513 -24.696 -38.891 1.00 36.38 207 ILE A C 1
ATOM 1656 O O . ILE A 1 207 ? 41.778 -25.576 -38.387 1.00 36.38 207 ILE A O 1
#

Sequence (207 aa):
MSQWRALRKIKESLPKTPTKRAAVISAYIKDQKSPTINILRNMKVITTPEDKIVDSTNSNIIKNIQEIISTTKKQRSKTATTVMDIITTSVSSENISKKHVSRKLGLNNKRLSRGRQHRASVLQSDNASWSFTKRKTRSDALNDINKKLVYDFWISPGMSRPTGNKNDIKRMRTGPKQFVSHAVYVLESIFRFQGKKSVYQNLPANI

Nearest PDB structures (foldseek):
  7pub-assembly1_Fh  TM=1.889E-01  e=7.256E+00  Trypanosoma brucei brucei
  8tar-assembly1_N  TM=2.034E-01  e=5.747E+00  Homo sapiens

Mean predicted aligned error: 18.75 Å

Foldseek 3Di:
DPPVVVVVVVCVVADPDPVSNVVVVVVVLPPPPDPVNVVCVVVVNDDDPVNVVVVVVVLVVLVVLLVLLVVLVVVPDPVSVVVLLVSLLVPLDPPDDLVVCCVSNVDDSVSNVVSVVVNCCCCPPPPVPPDPVPDPPPPPDDDVVVVVVVVCVCPPPPNDDPPPDPVQWDWDDPDDVDIDIDGNGPVNVVVVCVVDDDDDDDDDDDD

Secondary structure (DSSP, 8-state):
-HHHHHHHHHHHHS-SSHHHHHHHHHHHHH-TT-HHHHHHHHTTSS--HHHHHHHHHHHHHHHHHHHHHHHHHHH-SHHHHHHHHHHHHHH--TTS-HHHHHHHHT--HHHHHHHHHHHHHHHHSTT-TT-TTS----TTSPPHHHHHHHHHHHHSTTTS---S-GGGEEEEEEETTEEEEEE--HHHHHTTGGGS-----------

Radius of gyration: 35.21 Å; Cα contacts (8 Å, |Δi|>4): 107; chains: 1; bounding box: 84×73×73 Å